Protein 3CCG (pdb70)

Radius of gyration: 15.7 Å; Cα contacts (8 Å, |Δi|>4): 255; chains: 1; bounding box: 42×39×38 Å

CATH classification: 1.10.3210.10

B-factor: mean 20.79, std 8.94, range [8.09, 67.77]

Secondary structure (P-SEA, 3-state):
cccaaaaaaaccccccaaaaaaaaccaaaaaaaaccccaaaaaaaaacccccccccaaaaaaaaaaacccccaaaaaacccaaaaaaaaaaccccccccaaaaaaaacccccccccaaaaaaaaaaaccccccccaaaaaaaaaacccccccccaaaaaaaaaaabbbbbaaaaaaaaaaaaac

Organism: Clostridium acetobutylicum (strain ATCC 824 / DSM 792 / JCM 1419 / IAM 19013 / LMG 5710 / NBRC 13948 / NRRL B-527 / VKM B-1787 / 2291 / W) (NCBI:txid272562)

Structure (mmCIF, N/CA/C/O backbone):
data_3CCG
#
_entry.id   3CCG
#
_cell.length_a   90.540
_cell.length_b   36.320
_cell.length_c   72.600
_cell.angle_alpha   90.000
_cell.angle_beta   125.460
_cell.angle_gamma   90.000
#
_symmetry.space_group_name_H-M   'C 1 2 1'
#
loop_
_entity.id
_entity.type
_entity.pdbx_description
1 polymer 'HD superfamily hydrolase'
2 non-polymer 'FE (III) ION'
3 non-polymer 'PHOSPHATE ION'
4 water water
#
loop_
_atom_site.group_PDB
_atom_site.id
_atom_site.type_symbol
_atom_site.label_atom_id
_atom_site.label_alt_id
_atom_site.label_comp_id
_atom_site.label_asym_id
_atom_site.label_entity_id
_atom_site.label_seq_id
_atom_site.pdbx_PDB_ins_code
_atom_site.Cartn_x
_atom_site.Cartn_y
_atom_site.Cartn_z
_atom_site.occupancy
_atom_site.B_iso_or_equiv
_atom_site.auth_seq_id
_atom_site.auth_comp_id
_atom_site.auth_asym_id
_atom_site.auth_atom_id
_atom_site.pdbx_PDB_model_num
ATOM 1 N N . GLY A 1 1 ? 28.234 2.250 21.726 1.00 34.10 0 GLY A N 1
ATOM 2 C CA . GLY A 1 1 ? 27.543 3.055 22.778 1.00 34.60 0 GLY A CA 1
ATOM 3 C C . GLY A 1 1 ? 27.429 4.507 22.318 1.00 32.45 0 GLY A C 1
ATOM 4 O O . GLY A 1 1 ? 27.953 4.857 21.246 1.00 36.99 0 GLY A O 1
ATOM 13 N N . TRP A 1 3 ? 28.209 8.467 22.042 1.00 20.20 2 TRP A N 1
ATOM 14 C CA . TRP A 1 3 ? 29.344 9.333 22.190 1.00 20.24 2 TRP A CA 1
ATOM 15 C C . TRP A 1 3 ? 29.171 10.347 23.290 1.00 16.54 2 TRP A C 1
ATOM 16 O O . TRP A 1 3 ? 28.054 10.760 23.609 1.00 18.91 2 TRP A O 1
ATOM 27 N N . SER A 1 4 ? 30.314 10.759 23.859 1.00 19.01 3 SER A N 1
ATOM 28 C CA . SER A 1 4 ? 30.347 11.809 24.824 1.00 17.87 3 SER A CA 1
ATOM 29 C C . SER A 1 4 ? 29.958 13.137 24.167 1.00 17.60 3 SER A C 1
ATOM 30 O O . SER A 1 4 ? 30.077 13.313 22.947 1.00 15.69 3 SER A O 1
ATOM 33 N N A TYR A 1 5 ? 29.484 14.043 24.990 0.50 16.16 4 TYR A N 1
ATOM 34 N N B TYR A 1 5 ? 29.484 14.115 24.957 0.50 16.44 4 TYR A N 1
ATOM 35 C CA A TYR A 1 5 ? 29.147 15.355 24.524 0.50 15.06 4 TYR A CA 1
ATOM 36 C CA B TYR A 1 5 ? 29.147 15.466 24.415 0.50 15.43 4 TYR A CA 1
ATOM 37 C C A TYR A 1 5 ? 30.326 15.983 23.754 0.50 17.22 4 TYR A C 1
ATOM 38 C C B TYR A 1 5 ? 30.353 16.156 23.766 0.50 17.30 4 TYR A C 1
ATOM 39 O O A TYR A 1 5 ? 30.155 16.487 22.659 0.50 15.99 4 TYR A O 1
ATOM 40 O O B TYR A 1 5 ? 30.234 16.952 22.805 0.50 15.03 4 TYR A O 1
ATOM 57 N N . ASP A 1 6 ? 31.531 15.891 24.319 1.00 16.04 5 ASP A N 1
ATOM 58 C CA . ASP A 1 6 ? 32.718 16.502 23.752 1.00 15.62 5 ASP A CA 1
ATOM 59 C C . ASP A 1 6 ? 33.102 15.899 22.395 1.00 15.10 5 ASP A C 1
ATOM 60 O O . ASP A 1 6 ? 33.554 16.621 21.494 1.00 16.89 5 ASP A O 1
ATOM 65 N N . LYS A 1 7 ? 32.861 14.620 22.258 1.00 16.77 6 LYS A N 1
ATOM 66 C CA . LYS A 1 7 ? 33.126 13.922 20.980 1.00 17.12 6 LYS A CA 1
ATOM 67 C C . LYS A 1 7 ? 32.125 14.425 19.937 1.00 17.93 6 LYS A C 1
ATOM 68 O O . LYS A 1 7 ? 32.496 14.745 18.791 1.00 18.10 6 LYS A O 1
ATOM 74 N N . ILE A 1 8 ? 30.873 14.566 20.363 1.00 15.46 7 ILE A N 1
ATOM 75 C CA . ILE A 1 8 ? 29.827 15.091 19.480 1.00 15.28 7 ILE A CA 1
ATOM 76 C C . ILE A 1 8 ? 30.134 16.500 19.020 1.00 16.31 7 ILE A C 1
ATOM 77 O O . ILE A 1 8 ? 30.014 16.840 17.821 1.00 15.69 7 ILE A O 1
ATOM 82 N N . THR A 1 9 ? 30.542 17.367 19.932 1.00 14.51 8 THR A N 1
ATOM 83 C CA . THR A 1 9 ? 30.823 18.740 19.556 1.00 14.92 8 THR A CA 1
ATOM 84 C C . THR A 1 9 ? 32.008 18.786 18.575 1.00 17.09 8 THR A C 1
ATOM 85 O O . THR A 1 9 ? 31.997 19.590 17.646 1.00 16.87 8 THR A O 1
ATOM 89 N N A ASP A 1 10 ? 33.013 17.941 18.791 0.50 17.07 9 ASP A N 1
ATOM 90 N N B ASP A 1 10 ? 33.009 17.939 18.775 0.50 17.67 9 ASP A N 1
ATOM 91 C CA A ASP A 1 10 ? 34.158 17.871 17.887 0.50 17.86 9 ASP A CA 1
ATOM 92 C CA B ASP A 1 10 ? 34.152 17.920 17.875 0.50 19.13 9 ASP A CA 1
ATOM 93 C C A ASP A 1 10 ? 33.681 17.506 16.491 0.50 17.18 9 ASP A C 1
ATOM 94 C C B ASP A 1 10 ? 33.696 17.497 16.481 0.50 17.85 9 ASP A C 1
ATOM 95 O O A ASP A 1 10 ? 34.052 18.128 15.478 0.50 17.66 9 ASP A O 1
ATOM 96 O O B ASP A 1 10 ? 34.099 18.073 15.452 0.50 18.04 9 ASP A O 1
ATOM 105 N N . TYR A 1 11 ? 32.849 16.478 16.451 1.00 16.62 10 TYR A N 1
ATOM 106 C CA . TYR A 1 11 ? 32.314 15.974 15.182 1.00 17.44 10 TYR A CA 1
ATOM 107 C C . TYR A 1 11 ? 31.508 17.027 14.481 1.00 16.96 10 TYR A C 1
ATOM 108 O O . TYR A 1 11 ? 31.631 17.210 13.259 1.00 17.43 10 TYR A O 1
ATOM 117 N N . LEU A 1 12 ? 30.642 17.721 15.206 1.00 14.97 11 LEU A N 1
ATOM 118 C CA . LEU A 1 12 ? 29.794 18.762 14.594 1.00 14.94 11 LEU A CA 1
ATOM 119 C C . LEU A 1 12 ? 30.594 19.945 14.110 1.00 15.49 11 LEU A C 1
ATOM 120 O O . LEU A 1 12 ? 30.336 20.476 13.020 1.00 18.75 11 LEU A O 1
ATOM 141 N N A ASN A 1 14 ? 33.639 19.940 13.061 0.70 19.76 13 ASN A N 1
ATOM 142 N N B ASN A 1 14 ? 33.701 19.772 13.066 0.30 17.42 13 ASN A N 1
ATOM 143 C CA A ASN A 1 14 ? 34.389 19.466 11.886 0.70 22.78 13 ASN A CA 1
ATOM 144 C CA B ASN A 1 14 ? 34.462 19.347 11.891 0.30 18.77 13 ASN A CA 1
ATOM 145 C C A ASN A 1 14 ? 33.529 19.349 10.638 0.70 22.19 13 ASN A C 1
ATOM 146 C C B ASN A 1 14 ? 33.616 19.086 10.648 0.30 19.28 13 ASN A C 1
ATOM 147 O O A ASN A 1 14 ? 33.911 19.736 9.528 0.70 23.90 13 ASN A O 1
ATOM 148 O O B ASN A 1 14 ? 34.142 19.066 9.533 0.30 20.10 13 ASN A O 1
ATOM 157 N N . ASN A 1 15 ? 32.318 18.877 10.842 1.00 18.56 14 ASN A N 1
ATOM 158 C CA . ASN A 1 15 ? 31.415 18.561 9.733 1.00 21.01 14 ASN A CA 1
ATOM 159 C C . ASN A 1 15 ? 30.570 19.741 9.295 1.00 21.03 14 ASN A C 1
ATOM 160 O O . ASN A 1 15 ? 30.268 19.879 8.112 1.00 23.71 14 ASN A O 1
ATOM 165 N N . LEU A 1 16 ? 30.241 20.616 10.218 1.00 17.10 15 LEU A N 1
ATOM 166 C CA . LEU A 1 16 ? 29.346 21.719 9.932 1.00 18.04 15 LEU A CA 1
ATOM 167 C C . LEU A 1 16 ? 30.039 23.053 9.687 1.00 18.97 15 LEU A C 1
ATOM 168 O O . LEU A 1 16 ? 29.491 23.924 9.029 1.00 17.13 15 LEU A O 1
ATOM 173 N N . GLY A 1 17 ? 31.218 23.229 10.267 1.00 17.38 16 GLY A N 1
ATOM 174 C CA . GLY A 1 17 ? 31.906 24.524 10.145 1.00 20.48 16 GLY A CA 1
ATOM 175 C C . GLY A 1 17 ? 31.395 25.468 11.214 1.00 20.97 16 GLY A C 1
ATOM 176 O O . GLY A 1 17 ? 30.393 25.191 11.903 1.00 19.41 16 GLY A O 1
ATOM 177 N N . GLU A 1 18 ? 32.084 26.582 11.387 1.00 22.14 17 GLU A N 1
ATOM 178 C CA . GLU A 1 18 ? 31.770 27.504 12.473 1.00 21.54 17 GLU A CA 1
ATOM 179 C C . GLU A 1 18 ? 30.356 28.047 12.529 1.00 20.21 17 GLU A C 1
ATOM 180 O O . GLU A 1 18 ? 29.731 28.024 13.589 1.00 24.13 17 GLU A O 1
ATOM 183 N N . LYS A 1 19 ? 29.865 28.581 11.429 1.00 19.60 18 LYS A N 1
ATOM 184 C CA . LYS A 1 19 ? 28.582 29.254 11.433 1.00 22.20 18 LYS A CA 1
ATOM 185 C C . LYS A 1 19 ? 27.442 28.270 11.761 1.00 20.55 18 LYS A C 1
ATOM 186 O O . LYS A 1 19 ? 26.603 28.536 12.651 1.00 20.54 18 LYS A O 1
ATOM 189 N N . ARG A 1 20 ? 27.437 27.128 11.069 1.00 20.72 19 ARG A N 1
ATOM 190 C CA . ARG A 1 20 ? 26.336 26.146 11.226 1.00 18.29 19 ARG A CA 1
ATOM 191 C C . ARG A 1 20 ? 26.439 25.440 12.595 1.00 18.89 19 ARG A C 1
ATOM 192 O O . ARG A 1 20 ? 25.409 25.065 13.183 1.00 19.46 19 ARG A O 1
ATOM 200 N N . TYR A 1 21 ? 27.662 25.273 13.124 1.00 18.22 20 TYR A N 1
ATOM 201 C CA . TYR A 1 21 ? 27.855 24.734 14.458 1.00 17.89 20 TYR A CA 1
ATOM 202 C C . TYR A 1 21 ? 27.290 25.707 15.495 1.00 18.23 20 TYR A C 1
ATOM 203 O O . TYR A 1 21 ? 26.554 25.320 16.411 1.00 19.02 20 TYR A O 1
ATOM 212 N N . LYS A 1 22 ? 27.574 26.993 15.315 1.00 19.20 21 LYS A N 1
ATOM 213 C CA . LYS A 1 22 ? 27.010 28.000 16.226 1.00 20.28 21 LYS A CA 1
ATOM 214 C C . LYS A 1 22 ? 25.476 27.972 16.184 1.00 20.54 21 LYS A C 1
ATOM 215 O O . LYS A 1 22 ? 24.839 28.044 17.228 1.00 21.85 21 LYS A O 1
ATOM 218 N N . HIS A 1 23 ? 24.901 27.888 14.981 1.00 21.74 22 HIS A N 1
ATOM 219 C CA . HIS A 1 23 ? 23.420 27.727 14.791 1.00 19.99 22 HIS A CA 1
ATOM 220 C C . HIS A 1 23 ? 22.921 26.565 15.633 1.00 15.97 22 HIS A C 1
ATOM 221 O O . HIS A 1 23 ? 21.921 26.667 16.331 1.00 17.95 22 HIS A O 1
ATOM 228 N N . SER A 1 24 ? 23.644 25.452 15.551 1.00 15.49 23 SER A N 1
ATOM 229 C CA . SER A 1 24 ? 23.245 24.228 16.272 1.00 14.72 23 SER A CA 1
ATOM 230 C C . SER A 1 24 ? 23.266 24.421 17.776 1.00 16.03 23 SER A C 1
ATOM 231 O O . SER A 1 24 ? 22.379 23.935 18.478 1.00 13.35 23 SER A O 1
ATOM 234 N N . LEU A 1 25 ? 24.253 25.138 18.284 1.00 16.36 24 LEU A N 1
ATOM 235 C CA . LEU A 1 25 ? 24.268 25.431 19.739 1.00 15.96 24 LEU A CA 1
ATOM 236 C C . LEU A 1 25 ? 23.085 26.314 20.079 1.00 11.97 24 LEU A C 1
ATOM 237 O O . LEU A 1 25 ? 22.458 26.199 21.123 1.00 15.32 24 LEU A O 1
ATOM 242 N N . GLY A 1 26 ? 22.730 27.218 19.178 1.00 14.54 25 GLY A N 1
ATOM 243 C CA . GLY A 1 26 ? 21.561 28.046 19.404 1.00 16.70 25 GLY A CA 1
ATOM 244 C C . GLY A 1 26 ? 20.290 27.223 19.459 1.00 16.36 25 GLY A C 1
ATOM 245 O O . GLY A 1 26 ? 19.414 27.433 20.294 1.00 15.51 25 GLY A O 1
ATOM 246 N N . VAL A 1 27 ? 20.189 26.289 18.531 1.00 14.98 26 VAL A N 1
ATOM 247 C CA . VAL A 1 27 ? 19.013 25.427 18.537 1.00 12.95 26 VAL A CA 1
ATOM 248 C C . VAL A 1 27 ? 18.929 24.599 19.830 1.00 11.94 26 VAL A C 1
ATOM 249 O O . VAL A 1 27 ? 17.855 24.445 20.442 1.00 13.55 26 VAL A O 1
ATOM 261 N N . ASP A 1 29 ? 20.232 25.344 22.792 1.00 13.66 28 ASP A N 1
ATOM 262 C CA . ASP A 1 29 ? 19.837 26.219 23.916 1.00 14.85 28 ASP A CA 1
ATOM 263 C C . ASP A 1 29 ? 18.329 26.554 23.868 1.00 14.34 28 ASP A C 1
ATOM 264 O O . ASP A 1 29 ? 17.652 26.619 24.878 1.00 16.29 28 ASP A O 1
ATOM 269 N N . THR A 1 30 ? 17.845 26.871 22.677 1.00 13.68 29 THR A N 1
ATOM 270 C CA . THR A 1 30 ? 16.444 27.199 22.503 1.00 13.40 29 THR A CA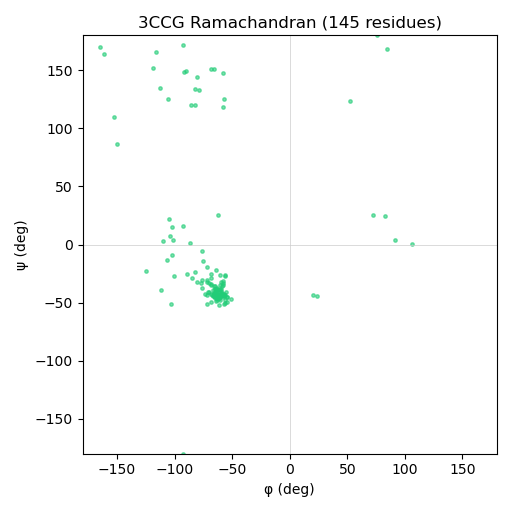 1
ATOM 271 C C . THR A 1 30 ? 15.529 26.031 22.828 1.00 13.06 29 THR A C 1
ATOM 272 O O . THR A 1 30 ? 14.483 26.177 23.487 1.00 14.56 29 THR A O 1
ATOM 276 N N . ALA A 1 31 ? 15.912 24.839 22.366 1.00 12.64 30 ALA A N 1
ATOM 277 C CA . ALA A 1 31 ? 15.166 23.619 22.659 1.00 13.22 30 ALA A CA 1
ATOM 278 C C . ALA A 1 31 ? 15.101 23.403 24.166 1.00 13.94 30 ALA A C 1
ATOM 279 O O . ALA A 1 31 ? 14.085 23.049 24.697 1.00 13.97 30 ALA A O 1
ATOM 281 N N . VAL A 1 32 ? 16.224 23.638 24.846 1.00 12.23 31 VAL A N 1
ATOM 282 C CA . VAL A 1 32 ? 16.250 23.473 26.296 1.00 14.99 31 VAL A CA 1
ATOM 283 C C . VAL A 1 32 ? 15.327 24.475 26.965 1.00 14.51 31 VAL A C 1
ATOM 284 O O . VAL A 1 32 ? 14.591 24.120 27.889 1.00 14.93 31 VAL A O 1
ATOM 288 N N . ARG A 1 33 ? 15.355 25.713 26.477 1.00 14.08 32 ARG A N 1
ATOM 289 C CA . ARG A 1 33 ? 14.496 26.778 27.040 1.00 14.14 32 ARG A CA 1
ATOM 290 C C . ARG A 1 33 ? 13.003 26.403 26.881 1.00 15.95 32 ARG A C 1
ATOM 291 O O . ARG A 1 33 ? 12.176 26.426 27.820 1.00 18.31 32 ARG A O 1
ATOM 299 N N . LEU A 1 34 ? 12.649 25.933 25.675 1.00 15.50 33 LEU A N 1
ATOM 300 C CA . LEU A 1 34 ? 11.272 25.589 25.416 1.00 14.64 33 LEU A CA 1
ATOM 301 C C . LEU A 1 34 ? 10.854 24.362 26.221 1.00 12.65 33 LEU A C 1
ATOM 302 O O . LEU A 1 34 ? 9.704 24.201 26.631 1.00 16.79 33 LEU A O 1
ATOM 307 N N . ALA A 1 35 ? 11.785 23.451 26.416 1.00 14.18 34 ALA A N 1
ATOM 308 C CA . ALA A 1 35 ? 11.527 22.277 27.209 1.00 13.61 34 ALA A CA 1
ATOM 309 C C . ALA A 1 35 ? 11.143 22.618 28.640 1.00 15.54 34 ALA A C 1
ATOM 310 O O . ALA A 1 35 ? 10.336 21.949 29.241 1.00 16.54 34 ALA A O 1
ATOM 312 N N . GLY A 1 36 ? 11.812 23.649 29.145 1.00 17.87 35 GLY A N 1
ATOM 313 C CA . GLY A 1 36 ? 11.497 24.163 30.484 1.00 20.21 35 GLY A CA 1
ATOM 314 C C . GLY A 1 36 ? 10.078 24.702 30.517 1.00 20.09 35 GLY A C 1
ATOM 315 O O . GLY A 1 36 ? 9.325 24.403 31.449 1.00 23.87 35 GLY A O 1
ATOM 316 N N . ILE A 1 37 ? 9.690 25.484 29.518 1.00 16.31 36 ILE A N 1
ATOM 317 C CA . ILE A 1 37 ? 8.340 26.049 29.436 1.00 16.96 36 ILE A CA 1
ATOM 318 C C . ILE A 1 37 ? 7.254 24.963 29.345 1.00 19.94 36 ILE A C 1
ATOM 319 O O . ILE A 1 37 ? 6.203 25.060 30.010 1.00 23.25 36 ILE A O 1
ATOM 324 N N . TYR A 1 38 ? 7.511 23.906 28.556 1.00 16.49 37 TYR A N 1
ATOM 325 C CA . TYR A 1 38 ? 6.501 22.907 28.258 1.00 18.03 37 TYR A CA 1
ATOM 326 C C . TYR A 1 38 ? 6.645 21.578 28.997 1.00 18.03 37 TYR A C 1
ATOM 327 O O . TYR A 1 38 ? 5.936 20.616 28.747 1.00 18.79 37 TYR A O 1
ATOM 336 N N A ASN A 1 39 ? 7.598 21.507 29.920 0.50 18.67 38 ASN A N 1
ATOM 337 N N B ASN A 1 39 ? 7.614 21.542 29.898 0.50 18.81 38 ASN A N 1
ATOM 338 C CA A ASN A 1 39 ? 7.801 20.298 30.717 0.50 20.89 38 ASN A CA 1
ATOM 339 C CA B ASN A 1 39 ? 7.871 20.357 30.694 0.50 20.67 38 ASN A CA 1
ATOM 340 C C A ASN A 1 39 ? 8.300 19.079 29.916 0.50 19.27 38 ASN A C 1
ATOM 341 C C B ASN A 1 39 ? 8.226 19.122 29.861 0.50 19.54 38 ASN A C 1
ATOM 342 O O A ASN A 1 39 ? 7.959 17.926 30.187 0.50 20.64 38 ASN A O 1
ATOM 343 O O B ASN A 1 39 ? 7.673 18.035 30.017 0.50 21.67 38 ASN A O 1
ATOM 352 N N . GLU A 1 40 ? 9.132 19.345 28.912 1.00 17.19 39 GLU A N 1
ATOM 353 C CA . GLU A 1 40 ? 9.737 18.278 28.159 1.00 16.83 39 GLU A CA 1
ATOM 354 C C . GLU A 1 40 ? 11.114 17.994 28.839 1.00 14.75 39 GLU A C 1
ATOM 355 O O . GLU A 1 40 ? 11.711 18.853 29.513 1.00 15.69 39 GLU A O 1
ATOM 361 N N . ASP A 1 41 ? 11.571 16.776 28.655 1.00 14.78 40 ASP A N 1
ATOM 362 C CA . ASP A 1 41 ? 12.877 16.346 29.177 1.00 14.40 40 ASP A CA 1
ATOM 363 C C . ASP A 1 41 ? 13.987 17.235 28.665 1.00 15.88 40 ASP A C 1
ATOM 364 O O . ASP A 1 41 ? 14.168 17.374 27.439 1.00 16.08 40 ASP A O 1
ATOM 369 N N . THR A 1 42 ? 14.786 17.821 29.542 1.00 16.16 41 THR A N 1
ATOM 370 C CA . THR A 1 42 ? 15.749 18.791 29.058 1.00 17.45 41 THR A CA 1
ATOM 371 C C . THR A 1 42 ? 16.907 18.164 28.289 1.00 15.17 41 THR A C 1
ATOM 372 O O . THR A 1 42 ? 17.424 18.803 27.370 1.00 15.16 41 THR A O 1
ATOM 376 N N . GLU A 1 43 ? 17.301 16.961 28.654 1.00 15.55 42 GLU A N 1
ATOM 377 C CA . GLU A 1 43 ? 18.437 16.329 27.985 1.00 14.90 42 GLU A CA 1
ATOM 378 C C . GLU A 1 43 ? 18.011 15.817 26.600 1.00 13.93 42 GLU A C 1
ATOM 379 O O . GLU A 1 43 ? 18.793 15.882 25.668 1.00 14.48 42 GLU A O 1
ATOM 385 N N . LYS A 1 44 ? 16.798 15.303 26.480 1.00 14.15 43 LYS A N 1
ATOM 386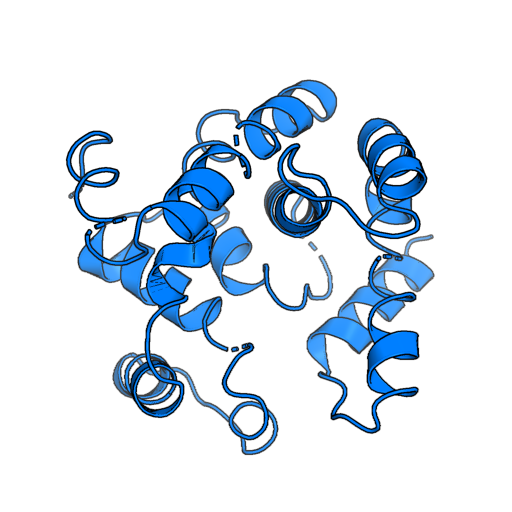 C CA . LYS A 1 44 ? 16.281 14.953 25.132 1.00 15.43 43 LYS A CA 1
ATOM 387 C C . LYS A 1 44 ? 16.300 16.199 24.230 1.00 12.96 43 LYS A C 1
ATOM 388 O O . LYS A 1 44 ? 16.689 16.132 23.033 1.00 12.45 43 LYS A O 1
ATOM 394 N N . ALA A 1 45 ? 15.844 17.337 24.770 1.00 12.54 44 ALA A N 1
ATOM 395 C CA . ALA A 1 45 ? 15.814 18.580 24.037 1.00 13.32 44 ALA A CA 1
ATOM 396 C C . ALA A 1 45 ? 17.237 19.002 23.663 1.00 12.93 44 ALA A C 1
ATOM 397 O O . ALA A 1 45 ? 17.534 19.405 22.533 1.00 12.21 44 ALA A O 1
ATOM 399 N N A ARG A 1 46 ? 18.140 18.970 24.635 0.50 11.67 45 ARG A N 1
ATOM 400 N N B ARG A 1 46 ? 18.106 18.876 24.646 0.50 13.04 45 ARG A N 1
ATOM 40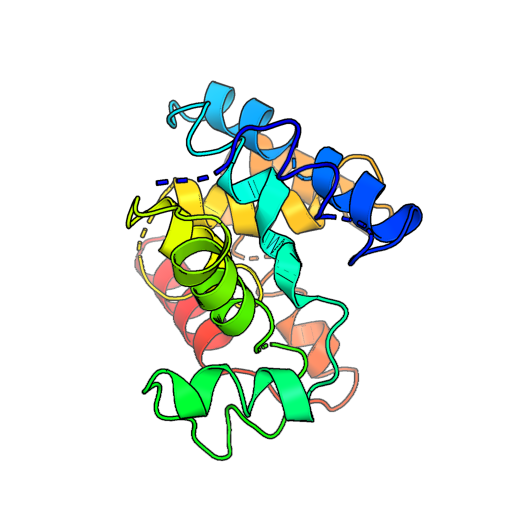1 C CA A ARG A 1 46 ? 19.552 19.362 24.388 0.50 10.09 45 ARG A CA 1
ATOM 402 C CA B ARG A 1 46 ? 19.496 19.237 24.469 0.50 13.22 45 ARG A CA 1
ATOM 403 C C A ARG A 1 46 ? 20.228 18.499 23.303 0.50 10.26 45 ARG A C 1
ATOM 404 C C B ARG A 1 46 ? 20.116 18.507 23.305 0.50 12.02 45 ARG A C 1
ATOM 405 O O A ARG A 1 46 ? 20.925 19.016 22.421 0.50 10.28 45 ARG A O 1
ATOM 406 O O B ARG A 1 46 ? 20.614 19.123 22.374 0.50 15.08 45 ARG A O 1
ATOM 421 N N . ILE A 1 47 ? 20.085 17.185 23.378 1.00 13.22 46 ILE A N 1
ATOM 422 C CA . ILE A 1 47 ? 20.776 16.330 22.383 1.00 14.11 46 ILE A CA 1
ATOM 423 C C . ILE A 1 47 ? 20.111 16.445 21.011 1.00 14.02 46 ILE A C 1
ATOM 424 O O . ILE A 1 47 ? 20.792 16.561 20.018 1.00 13.73 46 ILE A O 1
ATOM 429 N N . ALA A 1 48 ? 18.787 16.421 20.967 1.00 12.30 47 ALA A N 1
ATOM 430 C CA . ALA A 1 48 ? 18.144 16.532 19.675 1.00 11.76 47 ALA A CA 1
ATOM 431 C C . ALA A 1 48 ? 18.470 17.872 19.053 1.00 10.91 47 ALA A C 1
ATOM 432 O O . ALA A 1 48 ? 18.743 17.960 17.856 1.00 11.26 47 ALA A O 1
ATOM 434 N N . GLY A 1 49 ? 18.446 18.963 19.818 1.00 11.22 48 GLY A N 1
ATOM 435 C CA . GLY A 1 49 ? 18.750 20.265 19.268 1.00 10.37 48 GLY A CA 1
ATOM 436 C C . GLY A 1 49 ? 20.205 20.367 18.803 1.00 12.11 48 GLY A C 1
ATOM 437 O O . GLY A 1 49 ? 20.541 20.916 17.749 1.00 12.53 48 GLY A O 1
ATOM 438 N N . LEU A 1 50 ? 21.107 19.807 19.609 1.00 12.54 49 LEU A N 1
ATOM 439 C CA . LEU A 1 50 ? 22.503 19.843 19.257 1.00 12.57 49 LEU A CA 1
ATOM 440 C C . LEU A 1 50 ? 22.804 19.125 17.931 1.00 11.58 49 LEU A C 1
ATOM 441 O O . LEU A 1 50 ? 23.565 19.656 17.117 1.00 13.34 49 LEU A O 1
ATOM 446 N N . VAL A 1 51 ? 22.220 17.947 17.740 1.00 13.02 50 VAL A N 1
ATOM 447 C CA . VAL A 1 51 ? 22.610 17.108 16.602 1.00 12.90 50 VAL A CA 1
ATOM 448 C C . VAL A 1 51 ? 21.656 17.136 15.419 1.00 13.54 50 VAL A C 1
ATOM 449 O O . VAL A 1 51 ? 21.926 16.518 14.392 1.00 12.66 50 VAL A O 1
ATOM 453 N N . HIS A 1 52 ? 20.626 17.954 15.486 1.00 12.98 51 HIS A N 1
ATOM 454 C CA . HIS A 1 52 ? 19.540 17.905 14.486 1.00 12.86 51 HIS A CA 1
ATOM 455 C C . HIS A 1 52 ? 20.071 18.122 13.067 1.00 11.14 51 HIS A C 1
ATOM 456 O O . HIS A 1 52 ? 19.487 17.551 12.128 1.00 10.93 51 HIS A O 1
ATOM 463 N N . ASP A 1 53 ? 21.113 18.932 12.905 1.00 11.54 52 ASP A N 1
ATOM 464 C CA . ASP A 1 53 ? 21.614 19.303 11.570 1.00 10.36 52 ASP A CA 1
ATOM 465 C C . ASP A 1 53 ? 22.919 18.524 11.282 1.00 11.86 52 ASP A C 1
ATOM 466 O O . ASP A 1 53 ? 23.703 18.964 10.460 1.00 10.84 52 ASP A O 1
ATOM 471 N N . CYS A 1 54 ? 23.159 17.410 11.949 1.00 11.97 53 CYS A N 1
ATOM 472 C CA . CYS A 1 54 ? 24.418 16.700 11.770 1.00 10.77 53 CYS A CA 1
ATOM 473 C C . CYS A 1 54 ? 24.730 16.300 10.287 1.00 11.98 53 CYS A C 1
ATOM 474 O O . CYS A 1 54 ? 25.923 16.079 9.907 1.00 11.86 53 CYS A O 1
ATOM 477 N N . ALA A 1 55 ? 23.681 16.141 9.467 1.00 10.72 54 ALA A N 1
ATOM 478 C CA . ALA A 1 55 ? 23.828 15.734 8.049 1.00 11.26 54 ALA A CA 1
ATOM 479 C C . ALA A 1 55 ? 23.640 16.912 7.106 1.00 11.76 54 ALA A C 1
ATOM 480 O O . ALA A 1 55 ? 23.646 16.743 5.912 1.00 12.44 54 ALA A O 1
ATOM 482 N N . LYS A 1 56 ? 23.523 18.115 7.666 1.00 12.45 55 LYS A N 1
ATOM 483 C CA . LYS A 1 56 ? 23.213 19.298 6.864 1.00 13.44 55 LYS A CA 1
ATOM 484 C C . LYS A 1 56 ? 24.208 19.628 5.738 1.00 12.59 55 LYS A C 1
ATOM 485 O O . LYS A 1 56 ? 23.783 20.109 4.676 1.00 13.93 55 LYS A O 1
ATOM 491 N N . LYS A 1 57 ? 25.466 19.387 5.976 1.00 12.60 56 LYS A N 1
ATOM 492 C CA . LYS A 1 57 ? 26.507 19.766 5.034 1.00 12.25 56 LYS A CA 1
ATOM 493 C C . LYS A 1 57 ? 26.889 18.669 4.050 1.00 16.37 56 LYS A C 1
ATOM 494 O O . LYS A 1 57 ? 27.887 18.754 3.348 1.00 19.55 56 LYS A O 1
ATOM 500 N N . LEU A 1 58 ? 26.067 17.659 3.933 1.00 17.61 57 LEU A N 1
ATOM 501 C CA . LEU A 1 58 ? 26.330 16.616 2.927 1.00 16.29 57 LEU A CA 1
ATOM 502 C C . LEU A 1 58 ? 25.663 16.957 1.616 1.00 14.30 57 LEU A C 1
ATOM 503 O O . LEU A 1 58 ? 24.580 17.587 1.586 1.00 15.20 57 LEU A O 1
ATOM 508 N N . PRO A 1 59 ? 26.258 16.519 0.485 1.00 11.78 58 PRO A N 1
ATOM 509 C CA . PRO A 1 59 ? 25.586 16.745 -0.788 1.00 12.72 58 PRO A CA 1
ATOM 510 C C . PRO A 1 59 ? 24.305 15.957 -0.870 1.00 12.59 58 PRO A C 1
ATOM 511 O O . PRO A 1 59 ? 24.197 14.921 -0.214 1.00 11.08 58 PRO A O 1
ATOM 515 N N . GLY A 1 60 ? 23.322 16.425 -1.600 1.00 11.94 59 GLY A N 1
ATOM 516 C CA . GLY A 1 60 ? 22.027 15.744 -1.727 1.00 9.62 59 GLY A CA 1
ATOM 517 C C . GLY A 1 60 ? 22.166 14.291 -2.201 1.00 11.32 59 GLY A C 1
ATOM 518 O O . GLY A 1 60 ? 21.449 13.396 -1.767 1.00 10.48 59 GLY A O 1
ATOM 519 N N . GLU A 1 61 ? 23.068 14.089 -3.149 1.00 11.32 60 GLU A N 1
ATOM 520 C CA . GLU A 1 61 ? 23.282 12.729 -3.684 1.00 10.48 60 GLU A CA 1
ATOM 521 C C . GLU A 1 61 ? 23.722 11.797 -2.544 1.00 10.97 60 GLU A C 1
ATOM 522 O O . GLU A 1 61 ? 23.296 10.643 -2.458 1.00 11.83 60 GLU A O 1
ATOM 528 N N . LYS A 1 62 ? 24.615 12.290 -1.672 1.00 12.03 61 LYS A N 1
ATOM 529 C CA . LYS A 1 62 ? 25.124 11.462 -0.551 1.00 9.49 61 LYS A CA 1
ATOM 530 C C . LYS A 1 62 ? 24.001 11.259 0.465 1.00 11.98 61 LYS A C 1
ATOM 531 O O . LYS A 1 62 ? 23.848 10.184 1.063 1.00 12.28 61 LYS A O 1
ATOM 537 N N . ILE A 1 63 ? 23.231 12.284 0.733 1.00 9.23 62 ILE A N 1
ATOM 538 C CA . ILE A 1 63 ? 22.058 12.163 1.646 1.00 10.68 62 ILE A CA 1
ATOM 539 C C . ILE A 1 63 ? 21.151 11.020 1.127 1.00 11.96 62 ILE A C 1
ATOM 540 O O . ILE A 1 63 ? 20.742 10.117 1.877 1.00 11.18 62 ILE A O 1
ATOM 545 N N . ILE A 1 64 ? 20.847 11.055 -0.161 1.00 10.90 63 ILE A N 1
ATOM 546 C CA . ILE A 1 64 ? 19.988 10.043 -0.737 1.00 10.81 63 ILE A CA 1
ATOM 547 C C . ILE A 1 64 ? 20.625 8.657 -0.589 1.00 11.08 63 ILE A C 1
ATOM 548 O O . ILE A 1 64 ? 19.946 7.670 -0.238 1.00 11.83 63 ILE A O 1
ATOM 553 N N A GLU A 1 65 ? 21.909 8.570 -0.858 0.50 10.23 64 GLU A N 1
ATOM 554 N N B GLU A 1 65 ? 21.913 8.581 -0.863 0.50 10.82 64 GLU A N 1
ATOM 555 C CA A GLU A 1 65 ? 22.639 7.307 -0.730 0.50 9.19 64 GLU A CA 1
ATOM 556 C CA B GLU A 1 65 ? 22.660 7.339 -0.709 0.50 10.63 64 GLU A CA 1
ATOM 557 C C A GLU A 1 65 ? 22.663 6.730 0.700 0.50 10.14 64 GLU A C 1
ATOM 558 C C B GLU A 1 65 ? 22.491 6.774 0.707 0.50 9.33 64 GLU A C 1
ATOM 559 O O A GLU A 1 65 ? 22.636 5.493 0.876 0.50 9.50 64 GLU A O 1
ATOM 560 O O B GLU A 1 65 ? 22.131 5.603 0.900 0.50 11.49 64 GLU A O 1
ATOM 571 N N . ILE A 1 66 ? 22.797 7.605 1.690 1.00 9.47 65 ILE A N 1
ATOM 572 C CA . ILE A 1 66 ? 22.760 7.178 3.090 1.00 11.19 65 ILE A CA 1
ATOM 573 C C . ILE A 1 66 ? 21.377 6.649 3.433 1.00 10.04 65 ILE A C 1
ATOM 574 O O . ILE A 1 66 ? 21.233 5.531 4.017 1.00 11.72 65 ILE A O 1
ATOM 579 N N . CYS A 1 67 ? 20.318 7.322 3.042 1.00 9.89 66 CYS A N 1
ATOM 580 C CA . CYS A 1 67 ? 18.992 6.925 3.386 1.00 9.46 66 CYS A CA 1
ATOM 581 C C . CYS A 1 67 ? 18.646 5.581 2.689 1.00 11.19 66 CYS A C 1
ATOM 582 O O . CYS A 1 67 ? 18.115 4.653 3.310 1.00 11.91 66 CYS A O 1
ATOM 585 N N . THR A 1 68 ? 18.995 5.505 1.419 1.00 11.09 67 THR A N 1
ATOM 586 C CA . THR A 1 68 ? 18.717 4.298 0.612 1.00 10.56 67 THR A CA 1
ATOM 587 C C . THR A 1 68 ? 19.489 3.093 1.132 1.00 10.50 67 THR A C 1
ATOM 588 O O . THR A 1 68 ? 18.924 1.977 1.308 1.00 11.60 67 THR A O 1
ATOM 592 N N . ASN A 1 69 ? 20.759 3.262 1.430 1.00 9.84 68 ASN A N 1
ATOM 593 C CA . ASN A 1 69 ? 21.618 2.174 1.921 1.00 11.12 68 ASN A CA 1
ATOM 594 C C . ASN A 1 69 ? 21.090 1.606 3.230 1.00 13.19 68 ASN A C 1
ATOM 595 O O . ASN A 1 69 ? 21.191 0.401 3.472 1.00 12.91 68 ASN A O 1
ATOM 600 N N . GLU A 1 70 ? 20.506 2.449 4.086 1.00 11.49 69 GLU A N 1
ATOM 601 C CA . GLU A 1 70 ? 20.055 2.021 5.401 1.00 14.45 69 GLU A CA 1
ATOM 602 C C . GLU A 1 70 ? 18.652 1.456 5.331 1.00 15.75 69 GLU A C 1
ATOM 603 O O . GLU A 1 70 ? 18.086 1.036 6.347 1.00 23.43 69 GLU A O 1
ATOM 609 N N . GLY A 1 71 ? 18.041 1.392 4.160 1.00 14.33 70 GLY A N 1
ATOM 610 C CA . GLY A 1 71 ? 16.775 0.712 4.003 1.00 18.62 70 GLY A CA 1
ATOM 611 C C . GLY A 1 71 ? 15.539 1.541 3.837 1.00 17.82 70 GLY A C 1
ATOM 612 O O . GLY A 1 71 ? 14.428 1.000 3.721 1.00 18.23 70 GLY A O 1
ATOM 613 N N . TYR A 1 72 ? 15.694 2.872 3.843 1.00 14.01 71 TYR A N 1
ATOM 614 C CA . TYR A 1 72 ? 14.533 3.721 3.632 1.00 14.13 71 TYR A CA 1
ATOM 615 C C . TYR A 1 72 ? 14.170 3.804 2.169 1.00 16.24 71 TYR A C 1
ATOM 616 O O . TYR A 1 72 ? 15.015 3.987 1.320 1.00 19.50 71 TYR A O 1
ATOM 625 N N . GLU A 1 73 ? 12.896 3.636 1.903 1.00 17.52 72 GLU A N 1
ATOM 626 C CA . GLU A 1 73 ? 12.378 3.751 0.536 1.00 21.26 72 GLU A CA 1
ATOM 627 C C . GLU A 1 73 ? 12.071 5.223 0.249 1.00 20.51 72 GLU A C 1
ATOM 628 O O . GLU A 1 73 ? 11.312 5.898 0.982 1.00 24.69 72 GLU A O 1
ATOM 630 N N . LEU A 1 74 ? 12.738 5.756 -0.754 1.00 20.82 73 LEU A N 1
ATOM 631 C CA . LEU A 1 74 ? 12.489 7.118 -1.155 1.00 18.38 73 LEU A CA 1
ATOM 632 C C . LEU A 1 74 ? 11.849 7.125 -2.537 1.00 21.15 73 LEU A C 1
ATOM 633 O O . LEU A 1 74 ? 12.296 6.445 -3.461 1.00 24.67 73 LEU A O 1
ATOM 638 N N . GLY A 1 75 ? 10.818 7.937 -2.649 1.00 19.56 74 GLY A N 1
ATOM 639 C CA . GLY A 1 75 ? 10.133 8.172 -3.910 1.00 20.18 74 GLY A CA 1
ATOM 640 C C . GLY A 1 75 ? 10.683 9.357 -4.648 1.00 17.58 74 GLY A C 1
ATOM 641 O O . GLY A 1 75 ? 11.453 10.144 -4.121 1.00 15.73 74 GLY A O 1
ATOM 642 N N . ASP A 1 76 ? 10.218 9.533 -5.879 1.00 18.06 75 ASP A N 1
ATOM 643 C CA . ASP A 1 76 ? 10.667 10.633 -6.699 1.00 20.11 75 ASP A CA 1
ATOM 644 C C . ASP A 1 76 ? 10.331 11.955 -5.996 1.00 17.21 75 ASP A C 1
ATOM 645 O O . ASP A 1 76 ? 11.076 12.924 -6.107 1.00 20.51 75 ASP A O 1
ATOM 650 N N . GLU A 1 77 ? 9.242 11.977 -5.252 1.00 19.34 76 GLU A N 1
ATOM 651 C CA . GLU A 1 77 ? 8.830 13.192 -4.548 1.00 22.39 76 GLU A CA 1
ATOM 652 C C . GLU A 1 77 ? 9.805 13.531 -3.411 1.00 24.35 76 GLU A C 1
ATOM 653 O O . GLU A 1 77 ? 9.969 14.682 -3.035 1.00 27.05 76 GLU A O 1
ATOM 656 N N . ASP A 1 78 ? 10.448 12.522 -2.846 1.00 21.61 77 ASP A N 1
ATOM 657 C CA . ASP A 1 78 ? 11.480 12.760 -1.802 1.00 18.45 77 ASP A CA 1
ATOM 658 C C . ASP A 1 78 ? 12.825 13.163 -2.391 1.00 20.40 77 ASP A C 1
ATOM 659 O O . ASP A 1 78 ? 13.609 13.934 -1.809 1.00 25.10 77 ASP A O 1
ATOM 664 N N . ILE A 1 79 ? 13.105 12.644 -3.563 1.00 17.05 78 ILE A N 1
ATOM 665 C CA . ILE A 1 79 ? 14.382 12.864 -4.192 1.00 18.27 78 ILE A CA 1
ATOM 666 C C . ILE A 1 79 ? 14.458 14.225 -4.845 1.00 22.71 78 ILE A C 1
ATOM 667 O O . ILE A 1 79 ? 15.521 14.823 -4.943 1.00 22.67 78 ILE A O 1
ATOM 672 N N A ARG A 1 80 ? 13.328 14.742 -5.323 0.50 24.23 79 ARG A N 1
ATOM 673 N N B ARG A 1 80 ? 13.268 14.678 -5.205 0.50 24.50 79 ARG A N 1
ATOM 674 C CA A ARG A 1 80 ? 13.350 16.000 -6.081 0.50 27.11 79 ARG A CA 1
ATOM 675 C CA B ARG A 1 80 ? 13.033 15.907 -5.905 0.50 26.35 79 ARG A CA 1
ATOM 676 C C A ARG A 1 80 ? 13.650 17.209 -5.217 0.50 27.32 79 ARG A C 1
ATOM 677 C C B ARG A 1 80 ? 13.738 17.028 -5.202 0.50 26.13 79 ARG A C 1
ATOM 678 O O A ARG A 1 80 ? 14.017 18.268 -5.751 0.50 30.18 79 ARG A O 1
ATOM 679 O O B ARG A 1 80 ? 14.561 17.757 -5.802 0.50 28.48 79 ARG A O 1
ATOM 694 N N . ASN A 1 81 ? 13.451 17.108 -3.908 1.00 25.30 80 ASN A N 1
ATOM 695 C CA . ASN A 1 81 ? 13.953 18.192 -3.037 1.00 26.79 80 ASN A CA 1
ATOM 696 C C . ASN A 1 81 ? 14.870 17.568 -1.985 1.00 21.47 80 ASN A C 1
ATOM 697 O O . ASN A 1 81 ? 14.498 17.427 -0.811 1.00 21.90 80 ASN A O 1
ATOM 699 N N . SER A 1 82 ? 16.061 17.200 -2.437 1.00 20.99 81 SER A N 1
ATOM 700 C CA . SER A 1 82 ? 16.924 16.345 -1.609 1.00 18.56 81 SER A CA 1
ATOM 701 C C . SER A 1 82 ? 17.461 17.037 -0.393 1.00 19.09 81 SER A C 1
ATOM 702 O O . SER A 1 82 ? 17.874 16.382 0.576 1.00 21.85 81 SER A O 1
ATOM 705 N N A TYR A 1 83 ? 17.413 18.364 -0.441 0.50 20.86 82 TYR A N 1
ATOM 706 N N B TYR A 1 83 ? 17.452 18.317 -0.402 0.50 20.28 82 TYR A N 1
ATOM 707 C CA A TYR A 1 83 ? 17.784 19.319 0.647 0.50 22.56 82 TYR A CA 1
ATOM 708 C CA B TYR A 1 83 ? 18.009 18.926 0.758 0.50 21.07 82 TYR A CA 1
ATOM 709 C C A TYR A 1 83 ? 17.105 18.772 1.892 0.50 20.16 82 TYR A C 1
ATOM 710 C C B TYR A 1 83 ? 17.126 18.689 1.942 0.50 20.09 82 TYR A C 1
ATOM 711 O O A TYR A 1 83 ? 17.724 18.566 2.926 0.50 21.59 82 TYR A O 1
ATOM 712 O O B TYR A 1 83 ? 17.658 18.594 3.022 0.50 23.43 82 TYR A O 1
ATOM 729 N N . LEU A 1 84 ? 15.822 18.587 1.734 1.00 14.62 83 LEU A N 1
ATOM 730 C CA . LEU A 1 84 ? 14.927 18.306 2.846 1.00 16.19 83 LEU A CA 1
ATOM 731 C C . LEU A 1 84 ? 15.227 16.952 3.434 1.00 16.77 83 LEU A C 1
ATOM 732 O O . LEU A 1 84 ? 14.815 16.784 4.612 1.00 15.26 83 LEU A O 1
ATOM 737 C CA . LEU A 1 85 ? 16.249 14.860 3.393 1.00 14.61 84 LEU A CA 1
ATOM 738 C C . LEU A 1 85 ? 17.336 14.824 4.425 1.00 11.72 84 LEU A C 1
ATOM 739 O O . LEU A 1 85 ? 17.636 13.783 5.011 1.00 11.41 84 LEU A O 1
ATOM 744 N N . HIS A 1 86 ? 17.963 15.975 4.714 1.00 10.07 85 HIS A N 1
ATOM 745 C CA . HIS A 1 86 ? 19.005 15.972 5.747 1.00 11.10 85 HIS A CA 1
ATOM 746 C C . HIS A 1 86 ? 18.422 15.615 7.131 1.00 9.16 85 HIS A C 1
ATOM 747 O O . HIS A 1 86 ? 19.188 15.194 7.994 1.00 10.76 85 HIS A O 1
ATOM 754 N N . GLY A 1 87 ? 17.129 15.796 7.348 1.00 10.81 86 GLY A N 1
ATOM 755 C CA . GLY A 1 87 ? 16.557 15.306 8.626 1.00 12.46 86 GLY A CA 1
ATOM 756 C C . GLY A 1 87 ? 16.708 13.781 8.766 1.00 12.09 86 GLY A C 1
ATOM 757 O O . GLY A 1 87 ? 17.181 13.272 9.758 1.00 11.36 86 GLY A O 1
ATOM 758 N N . LEU A 1 88 ? 16.264 13.046 7.753 1.00 10.05 87 LEU A N 1
ATOM 759 C CA . LEU A 1 88 ? 16.320 11.551 7.802 1.00 9.18 87 LEU A CA 1
ATOM 760 C C . LEU A 1 88 ? 17.747 11.127 7.817 1.00 11.24 87 LEU A C 1
ATOM 761 O O . LEU A 1 88 ? 18.108 10.241 8.570 1.00 10.97 87 LEU A O 1
ATOM 766 N N . ALA A 1 89 ? 18.642 11.737 7.030 1.00 9.34 88 ALA A N 1
ATOM 767 C CA . ALA A 1 89 ? 20.065 11.326 7.008 1.00 9.96 88 ALA A CA 1
ATOM 768 C C . ALA A 1 89 ? 20.651 11.608 8.397 1.00 10.89 88 ALA A C 1
ATOM 769 O O . ALA A 1 89 ? 21.393 10.816 8.917 1.00 11.68 88 ALA A O 1
ATOM 771 N N . GLY A 1 90 ? 20.240 12.720 9.003 1.00 11.01 89 GLY A N 1
ATOM 772 C CA . GLY A 1 90 ? 20.698 13.059 10.349 1.00 10.47 89 GLY A CA 1
ATOM 773 C C . GLY A 1 90 ? 20.231 12.071 11.391 1.00 10.73 89 GLY A C 1
ATOM 774 O O . GLY A 1 90 ? 20.978 11.751 12.312 1.00 11.81 89 GLY A O 1
ATOM 775 N N . ARG A 1 91 ? 19.000 11.592 11.248 1.00 9.24 90 ARG A N 1
ATOM 776 C CA . ARG A 1 91 ? 18.515 10.529 12.144 1.00 9.28 90 ARG A CA 1
ATOM 777 C C . ARG A 1 91 ? 19.398 9.313 12.025 1.00 10.98 90 ARG A C 1
ATOM 778 O O . ARG A 1 91 ? 19.817 8.696 13.038 1.00 11.46 90 ARG A O 1
ATOM 786 N N . ILE A 1 92 ? 19.734 8.957 10.798 1.00 10.50 91 ILE A N 1
ATOM 787 C CA . ILE A 1 92 ? 20.577 7.781 10.550 1.00 12.08 91 ILE A CA 1
ATOM 788 C C . ILE A 1 92 ? 21.967 7.949 11.137 1.00 12.36 91 ILE A C 1
ATOM 789 O O . ILE A 1 92 ? 22.529 7.024 11.773 1.00 13.11 91 ILE A O 1
ATOM 794 N N . LEU A 1 93 ? 22.572 9.113 10.944 1.00 13.29 92 LEU A N 1
ATOM 795 C CA . LEU A 1 93 ? 23.890 9.344 11.514 1.00 11.69 92 LEU A CA 1
ATOM 796 C C . LEU A 1 93 ? 23.797 9.348 13.058 1.00 13.70 92 LEU A C 1
ATOM 797 O O . LEU A 1 93 ? 24.649 8.821 13.765 1.00 13.98 92 LEU A O 1
ATOM 802 N N . ALA A 1 94 ? 22.786 10.003 13.602 1.00 11.85 93 ALA A N 1
ATOM 803 C CA . ALA A 1 94 ? 22.618 10.078 15.066 1.00 12.31 93 ALA A CA 1
ATOM 804 C C . ALA A 1 94 ? 22.542 8.648 15.651 1.00 14.83 93 ALA A C 1
ATOM 805 O O . ALA A 1 94 ? 23.152 8.353 16.678 1.00 14.46 93 ALA A O 1
ATOM 807 N N . LYS A 1 95 ? 21.790 7.784 15.006 1.00 13.22 94 LYS A N 1
ATOM 808 C CA . LYS A 1 95 ? 21.662 6.371 15.472 1.00 13.13 94 LYS A CA 1
ATOM 809 C C . LYS A 1 95 ? 22.902 5.547 15.236 1.00 17.30 94 LYS A C 1
ATOM 810 O O . LYS A 1 95 ? 23.423 4.951 16.181 1.00 17.48 94 LYS A O 1
ATOM 816 N N . LYS A 1 96 ? 23.418 5.554 14.005 1.00 15.64 95 LYS A N 1
ATOM 817 C CA . LYS A 1 96 ? 24.459 4.612 13.641 1.00 16.49 95 LYS A CA 1
ATOM 818 C C . LYS A 1 96 ? 25.859 5.060 13.900 1.00 19.77 95 LYS A C 1
ATOM 819 O O . LYS A 1 96 ? 26.762 4.224 14.056 1.00 22.86 95 LYS A O 1
ATOM 825 N N . VAL A 1 97 ? 26.078 6.357 13.924 1.00 15.68 96 VAL A N 1
ATOM 826 C CA . VAL A 1 97 ? 27.406 6.908 14.130 1.00 17.37 96 VAL A CA 1
ATOM 827 C C . VAL A 1 97 ? 27.565 7.425 15.569 1.00 19.11 96 VAL A C 1
ATOM 828 O O . VAL A 1 97 ? 28.490 7.026 16.299 1.00 21.60 96 VAL A O 1
ATOM 832 N N . ILE A 1 98 ? 26.619 8.245 16.014 1.00 17.40 97 ILE A N 1
ATOM 833 C CA . ILE A 1 98 ? 26.708 8.871 17.345 1.00 15.42 97 ILE A CA 1
ATOM 834 C C . ILE A 1 98 ? 26.227 7.921 18.452 1.00 14.98 97 ILE A C 1
ATOM 835 O O . ILE A 1 98 ? 26.656 8.080 19.603 1.00 18.42 97 ILE A O 1
ATOM 840 N N . GLY A 1 99 ? 25.402 6.954 18.103 1.00 14.10 98 GLY A N 1
ATOM 841 C CA . GLY A 1 99 ? 24.879 6.006 19.075 1.00 13.73 98 GLY A CA 1
ATOM 842 C C . GLY A 1 99 ? 23.684 6.427 19.883 1.00 15.85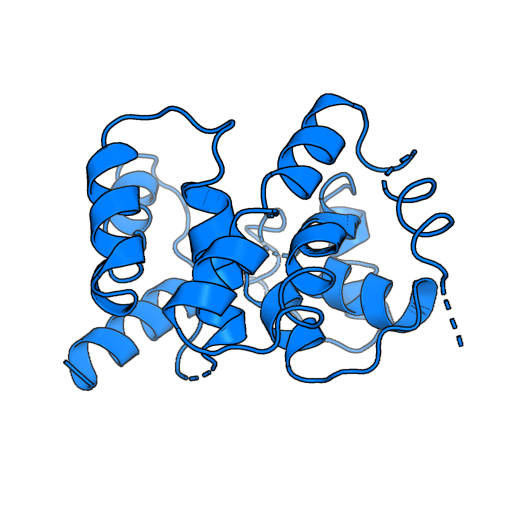 98 GLY A C 1
ATOM 843 O O . GLY A 1 99 ? 23.490 5.935 21.011 1.00 16.72 98 GLY A O 1
ATOM 844 N N . ILE A 1 100 ? 22.887 7.354 19.365 1.00 14.97 99 ILE A N 1
ATOM 845 C CA . ILE A 1 100 ? 21.664 7.806 19.985 1.00 13.52 99 ILE A CA 1
ATOM 846 C C . ILE A 1 100 ? 20.530 6.848 19.662 1.00 15.70 99 ILE A C 1
ATOM 847 O O . ILE A 1 100 ? 20.195 6.617 18.513 1.00 14.91 99 ILE A O 1
ATOM 852 N N . ASP A 1 101 ? 19.918 6.240 20.686 1.00 16.35 100 ASP A N 1
ATOM 853 C CA . ASP A 1 101 ? 18.833 5.294 20.481 1.00 18.65 100 ASP A CA 1
ATOM 854 C C . ASP A 1 101 ? 17.429 5.765 20.821 1.00 16.59 100 ASP A C 1
ATOM 855 O O . ASP A 1 101 ? 16.451 5.091 20.431 1.00 19.98 100 ASP A O 1
ATOM 860 N N . ASP A 1 102 ? 17.323 6.893 21.533 1.00 16.03 101 ASP A N 1
ATOM 861 C CA . ASP A 1 102 ? 16.034 7.366 21.973 1.00 14.24 101 ASP A CA 1
ATOM 862 C C . ASP A 1 102 ? 15.130 7.655 20.786 1.00 14.55 101 ASP A C 1
ATOM 863 O O . ASP A 1 102 ? 15.435 8.480 19.928 1.00 14.35 101 ASP A O 1
ATOM 868 N N A GLU A 1 103 ? 13.997 6.959 20.757 0.70 15.92 102 GLU A N 1
ATOM 869 N N B GLU A 1 103 ? 14.001 6.951 20.726 0.30 14.79 102 GLU A N 1
ATOM 870 C CA A GLU A 1 103 ? 13.096 7.044 19.599 0.70 16.50 102 GLU A CA 1
ATOM 871 C CA B GLU A 1 103 ? 13.110 7.050 19.557 0.30 14.49 102 GLU A CA 1
ATOM 872 C C A GLU A 1 103 ? 12.560 8.447 19.347 0.70 14.17 102 GLU A C 1
ATOM 873 C C B GLU A 1 103 ? 12.533 8.451 19.336 0.30 13.71 102 GLU A C 1
ATOM 874 O O A GLU A 1 103 ? 12.438 8.883 18.177 0.70 14.98 102 GLU A O 1
ATOM 875 O O B GLU A 1 103 ? 12.371 8.889 18.185 0.30 14.14 102 GLU A O 1
ATOM 880 N N . ASP A 1 104 ? 12.231 9.155 20.421 1.00 13.31 103 ASP A N 1
ATOM 881 C CA . ASP A 1 104 ? 11.661 10.504 20.331 1.00 12.17 103 ASP A CA 1
ATOM 882 C C . ASP A 1 104 ? 12.731 11.452 19.768 1.00 13.04 103 ASP A C 1
ATOM 883 O O . ASP A 1 104 ? 12.451 12.235 18.873 1.00 12.30 103 ASP A O 1
ATOM 888 N N . VAL A 1 105 ? 13.944 11.390 20.301 1.00 12.03 104 VAL A N 1
ATOM 889 C CA . VAL A 1 105 ? 15.060 12.210 19.762 1.00 11.19 104 VAL A CA 1
ATOM 890 C C . VAL A 1 105 ? 15.240 11.925 18.297 1.00 12.28 104 VAL A C 1
ATOM 891 O O . VAL A 1 105 ? 15.360 12.860 17.498 1.00 9.93 104 VAL A O 1
ATOM 895 N N . LEU A 1 106 ? 15.275 10.666 17.910 1.00 10.92 105 LEU A N 1
ATOM 896 C CA . LEU A 1 106 ? 15.494 10.350 16.498 1.00 11.34 105 LEU A CA 1
ATOM 897 C C . LEU A 1 106 ? 14.348 10.928 15.634 1.00 10.13 105 LEU A C 1
ATOM 898 O O . LEU A 1 106 ? 14.606 11.458 14.540 1.00 10.60 105 LEU A O 1
ATOM 903 N N . ASN A 1 107 ? 13.097 10.790 16.074 1.00 11.28 106 ASN A N 1
ATOM 904 C CA . ASN A 1 107 ? 11.989 11.377 15.327 1.00 10.61 106 ASN A CA 1
ATOM 905 C C . ASN A 1 107 ? 12.130 12.918 15.200 1.00 10.00 106 ASN A C 1
ATOM 906 O O . ASN A 1 107 ? 11.852 13.518 14.143 1.00 10.63 106 ASN A O 1
ATOM 911 N N . ALA A 1 108 ? 12.507 13.575 16.293 1.00 10.11 107 ALA A N 1
ATOM 912 C CA . ALA A 1 108 ? 12.637 15.020 16.300 1.00 10.96 107 ALA A CA 1
ATOM 913 C C . ALA A 1 108 ? 13.682 15.458 15.252 1.00 11.60 107 ALA A C 1
ATOM 914 O O . ALA A 1 108 ? 13.515 16.457 14.584 1.00 12.22 107 ALA A O 1
ATOM 916 N N . ILE A 1 109 ? 14.780 14.713 15.138 1.00 10.91 108 ILE A N 1
ATOM 917 C CA . ILE A 1 109 ? 15.796 15.007 14.138 1.00 9.87 108 ILE A CA 1
ATOM 918 C C . ILE A 1 109 ? 15.219 14.720 12.733 1.00 10.24 108 ILE A C 1
ATOM 919 O O . ILE A 1 109 ? 15.275 15.558 11.840 1.00 10.65 108 ILE A O 1
ATOM 924 N N . GLU A 1 110 ? 14.631 13.546 12.561 1.00 9.69 109 GLU A N 1
ATOM 925 C CA . GLU A 1 110 ? 14.110 13.159 11.260 1.00 11.67 109 GLU A CA 1
ATOM 926 C C . GLU A 1 110 ? 13.134 14.180 10.666 1.00 10.87 109 GLU A C 1
ATOM 927 O O . GLU A 1 110 ? 13.193 14.444 9.458 1.00 13.36 109 GLU A O 1
ATOM 933 N N . PHE A 1 111 ? 12.213 14.668 11.470 1.00 10.63 110 PHE A N 1
ATOM 934 C CA . PHE A 1 111 ? 11.109 15.490 10.949 1.00 11.75 110 PHE A CA 1
ATOM 935 C C . PHE A 1 111 ? 11.259 16.967 11.167 1.00 12.17 110 PHE A C 1
ATOM 936 O O . PHE A 1 111 ? 10.332 17.776 10.932 1.00 12.81 110 PHE A O 1
ATOM 944 N N . HIS A 1 112 ? 12.471 17.378 11.508 1.00 10.95 111 HIS A N 1
ATOM 945 C CA . HIS A 1 112 ? 12.632 18.794 11.767 1.00 9.53 111 HIS A CA 1
ATOM 946 C C . HIS A 1 112 ? 12.566 19.674 10.534 1.00 11.21 111 HIS A C 1
ATOM 947 O O . HIS A 1 112 ? 12.392 20.879 10.692 1.00 14.30 111 HIS A O 1
ATOM 954 N N . THR A 1 113 ? 12.765 19.111 9.355 1.00 11.60 112 THR A N 1
ATOM 955 C CA . THR A 1 113 ? 12.828 19.929 8.104 1.00 13.63 112 THR A CA 1
ATOM 956 C C . THR A 1 113 ? 11.447 20.207 7.534 1.00 17.10 112 THR A C 1
ATOM 957 O O . THR A 1 113 ? 11.269 21.234 6.874 1.00 21.98 112 THR A O 1
ATOM 961 N N . THR A 1 114 ? 10.504 19.305 7.782 1.00 11.39 113 THR A N 1
ATOM 962 C CA . THR A 1 114 ? 9.153 19.410 7.248 1.00 12.45 113 THR A CA 1
ATOM 963 C C . THR A 1 114 ? 8.003 19.375 8.234 1.00 15.41 113 THR A C 1
ATOM 964 O O . THR A 1 114 ? 6.883 19.822 7.937 1.00 16.83 113 THR A O 1
ATOM 968 N N . GLY A 1 115 ? 8.225 18.810 9.394 1.00 14.65 114 GLY A N 1
ATOM 969 C CA . GLY A 1 115 ? 7.154 18.500 10.291 1.00 11.99 114 GLY A CA 1
ATOM 970 C C . GLY A 1 115 ? 6.417 17.255 9.762 1.00 14.07 114 GLY A C 1
ATOM 971 O O . GLY A 1 115 ? 6.797 16.640 8.743 1.00 13.70 114 GLY A O 1
ATOM 972 N N . ARG A 1 116 ? 5.394 16.836 10.484 1.00 13.24 115 ARG A N 1
ATOM 973 C CA . ARG A 1 116 ? 4.559 15.717 10.058 1.00 12.86 115 ARG A CA 1
ATOM 974 C C . ARG A 1 116 ? 3.309 15.725 10.874 1.00 15.21 115 ARG A C 1
ATOM 975 O O . ARG A 1 116 ? 3.196 16.463 11.852 1.00 13.82 115 ARG A O 1
ATOM 983 N N . PRO A 1 117 ? 2.333 14.899 10.493 1.00 15.47 116 PRO A N 1
ATOM 984 C CA . PRO A 1 117 ? 1.207 14.808 11.405 1.00 14.69 116 PRO A CA 1
ATOM 985 C C . PRO A 1 117 ? 1.560 14.142 12.712 1.00 15.10 116 PRO A C 1
ATOM 986 O O . PRO A 1 117 ? 2.460 13.344 12.782 1.00 16.51 116 PRO A O 1
ATOM 990 N N . ASN A 1 118 ? 0.849 14.5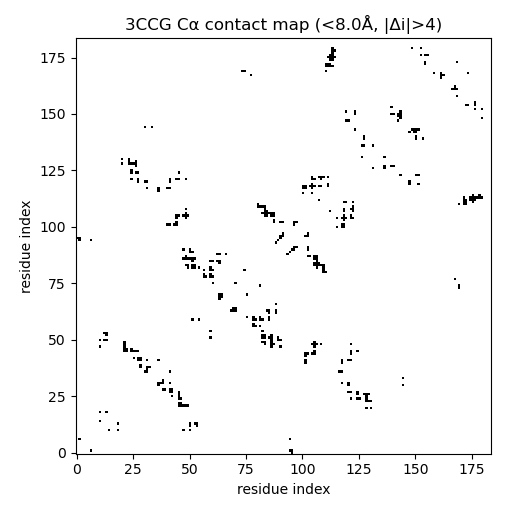40 13.748 1.00 16.17 117 ASN A N 1
ATOM 991 C CA . ASN A 1 118 ? 0.961 13.952 15.073 1.00 18.00 117 ASN A CA 1
ATOM 992 C C . ASN A 1 118 ? 2.388 13.892 15.638 1.00 17.58 117 ASN A C 1
ATOM 993 O O . ASN A 1 118 ? 2.916 12.835 15.938 1.00 19.73 117 ASN A O 1
ATOM 1006 N N . SER A 1 120 ? 5.310 14.646 18.374 1.00 13.43 119 SER A N 1
ATOM 1007 C CA . SER A 1 120 ? 5.486 14.705 19.802 1.00 12.27 119 SER A CA 1
ATOM 1008 C C . SER A 1 120 ? 5.852 16.135 20.198 1.00 13.74 119 SER A C 1
ATOM 1009 O O . SER A 1 120 ? 6.293 16.963 19.393 1.00 13.39 119 SER A O 1
ATOM 1012 N N . LEU A 1 121 ? 5.744 16.398 21.496 1.00 14.77 120 LEU A N 1
ATOM 1013 C CA . LEU A 1 121 ? 6.145 17.652 22.038 1.00 13.60 120 LEU A CA 1
ATOM 1014 C C . LEU A 1 121 ? 7.623 17.928 21.668 1.00 11.17 120 LEU A C 1
ATOM 1015 O O . LEU A 1 121 ? 7.942 19.050 21.256 1.00 13.45 120 LEU A O 1
ATOM 1020 N N . LEU A 1 122 ? 8.497 16.916 21.777 1.00 13.63 121 LEU A N 1
ATOM 1021 C CA . LEU A 1 122 ? 9.935 17.113 21.451 1.00 12.98 121 LEU A CA 1
ATOM 1022 C C . LEU A 1 122 ? 10.092 17.457 19.959 1.00 11.53 121 LEU A C 1
ATOM 1023 O O . LEU A 1 122 ? 10.832 18.361 19.611 1.00 11.60 121 LEU A O 1
ATOM 1028 N N . GLU A 1 123 ? 9.376 16.739 19.101 1.00 12.49 122 GLU A N 1
ATOM 1029 C CA . GLU A 1 123 ? 9.448 17.025 17.671 1.00 11.88 122 GLU A CA 1
ATOM 1030 C C . GLU A 1 123 ? 9.062 18.478 17.377 1.00 10.19 122 GLU A C 1
ATOM 1031 O O . GLU A 1 123 ? 9.714 19.170 16.595 1.00 11.44 122 GLU A O 1
ATOM 1037 N N . LYS A 1 124 ? 7.993 18.969 18.038 1.00 10.67 123 LYS A N 1
ATOM 1038 C CA . LYS A 1 124 ? 7.545 20.319 17.846 1.00 11.87 123 LYS A CA 1
ATOM 1039 C C . LYS A 1 124 ? 8.610 21.362 18.292 1.00 9.29 123 LYS A C 1
ATOM 1040 O O . LYS A 1 124 ? 8.845 22.365 17.660 1.00 12.70 123 LYS A O 1
ATOM 1046 N N . ILE A 1 125 ? 9.164 21.100 19.490 1.00 11.11 124 ILE A N 1
ATOM 1047 C CA . ILE A 1 125 ? 10.191 21.968 20.066 1.00 12.00 124 ILE A CA 1
ATOM 1048 C C . ILE A 1 125 ? 11.415 22.093 19.112 1.00 10.76 124 ILE A C 1
ATOM 1049 O O . ILE A 1 125 ? 11.930 23.204 18.861 1.00 12.82 124 ILE A O 1
ATOM 1054 N N . ILE A 1 126 ? 11.850 20.952 18.536 1.00 11.51 125 ILE A N 1
ATOM 1055 C CA . ILE A 1 126 ? 13.061 20.960 17.695 1.00 11.45 125 ILE A CA 1
ATOM 1056 C C . ILE A 1 126 ? 12.736 21.678 16.379 1.00 11.41 125 ILE A C 1
ATOM 1057 O O . ILE A 1 126 ? 13.481 22.549 15.903 1.00 11.37 125 ILE A O 1
ATOM 1062 N N . TYR A 1 127 ? 11.577 21.366 15.830 1.00 11.93 126 TYR A N 1
ATOM 1063 C CA . TYR A 1 127 ? 11.144 22.019 14.604 1.00 12.03 126 TYR A CA 1
ATOM 1064 C C . TYR A 1 127 ? 11.110 23.563 14.747 1.00 11.24 126 TYR A C 1
ATOM 1065 O O . TYR A 1 127 ? 11.668 24.304 13.931 1.00 12.42 126 TYR A O 1
ATOM 1074 N N . ILE A 1 128 ? 10.470 24.039 15.807 1.00 11.32 127 ILE A N 1
ATOM 1075 C CA . ILE A 1 128 ? 10.331 25.488 15.947 1.00 13.30 127 ILE A CA 1
ATOM 1076 C C . ILE A 1 128 ? 11.621 26.167 16.405 1.00 13.12 127 ILE A C 1
ATOM 1077 O O . ILE A 1 128 ? 11.918 27.300 16.013 1.00 13.43 127 ILE A O 1
ATOM 1082 N N . ALA A 1 129 ? 12.411 25.435 17.184 1.00 14.26 128 ALA A N 1
ATOM 1083 C CA . ALA A 1 129 ? 13.687 25.985 17.674 1.00 11.96 128 ALA A CA 1
ATOM 1084 C C . ALA A 1 129 ? 14.581 26.388 16.544 1.00 12.68 128 ALA A C 1
ATOM 1085 O O . ALA A 1 129 ? 15.262 27.420 16.624 1.00 14.11 128 ALA A O 1
ATOM 1087 N N . ASP A 1 130 ? 14.519 25.638 15.444 1.00 14.25 129 ASP A N 1
ATOM 1088 C CA . ASP A 1 130 ? 15.329 25.974 14.294 1.00 16.26 129 ASP A CA 1
ATOM 1089 C C . ASP A 1 130 ? 15.021 27.400 13.742 1.00 17.13 129 ASP A C 1
ATOM 1090 O O . ASP A 1 130 ? 15.917 28.138 13.345 1.00 20.31 129 ASP A O 1
ATOM 1095 N N . TYR A 1 131 ? 13.744 27.759 13.766 1.00 15.33 130 TYR A N 1
ATOM 1096 C CA . TYR A 1 131 ? 13.240 29.067 13.314 1.00 18.24 130 TYR A CA 1
ATOM 1097 C C . TYR A 1 131 ? 13.457 30.228 14.277 1.00 19.60 130 TYR A C 1
ATOM 1098 O O . TYR A 1 131 ? 13.625 31.355 13.863 1.00 22.22 130 TYR A O 1
ATOM 1107 N N . ILE A 1 132 ? 13.423 29.957 15.569 1.00 15.45 131 ILE A N 1
ATOM 1108 C CA . ILE A 1 132 ? 13.438 31.047 16.534 1.00 18.40 131 ILE A CA 1
ATOM 1109 C C . ILE A 1 132 ? 14.730 31.199 17.376 1.00 18.37 131 ILE A C 1
ATOM 1110 O O . ILE A 1 132 ? 14.779 32.057 18.275 1.00 18.73 131 ILE A O 1
ATOM 1115 N N . GLU A 1 133 ? 15.746 30.366 17.109 1.00 18.35 132 GLU A N 1
ATOM 1116 C CA . GLU A 1 133 ? 17.015 30.423 17.840 1.00 19.98 132 GLU A CA 1
ATOM 1117 C C . GLU A 1 133 ? 17.565 31.829 17.662 1.00 19.45 132 GLU A C 1
ATOM 1118 O O . GLU A 1 133 ? 17.326 32.476 16.635 1.00 19.67 132 GLU A O 1
ATOM 1124 N N . PRO A 1 134 ? 18.261 32.313 18.684 1.00 20.97 133 PRO A N 1
ATOM 1125 C CA . PRO A 1 134 ? 18.644 33.733 18.793 1.00 23.51 133 PRO A CA 1
ATOM 1126 C C . PRO A 1 134 ? 19.436 34.277 17.639 1.00 24.24 133 PRO A C 1
ATOM 1127 O O . PRO A 1 134 ? 19.399 35.481 17.400 1.00 28.30 133 PRO A O 1
ATOM 1131 N N . GLY A 1 135 ? 20.154 33.410 16.964 1.00 24.59 134 GLY A N 1
ATOM 1132 C CA . GLY A 1 135 ? 20.973 33.796 15.838 1.00 27.38 134 GLY A CA 1
ATOM 1133 C C . GLY A 1 135 ? 20.164 34.057 14.590 1.00 28.66 134 GLY A C 1
ATOM 1134 O O . GLY A 1 135 ? 20.708 34.493 13.591 1.00 31.57 134 GLY A O 1
ATOM 1135 N N . ARG A 1 136 ? 18.861 33.806 14.642 1.00 25.62 135 ARG A N 1
ATOM 1136 C CA . ARG A 1 136 ? 18.021 34.073 13.471 1.00 26.23 135 ARG A CA 1
ATOM 1137 C C . ARG A 1 136 ? 17.399 35.469 13.484 1.00 27.12 135 ARG A C 1
ATOM 1138 O O . ARG A 1 136 ? 17.063 36.033 14.516 1.00 28.87 135 ARG A O 1
ATOM 1146 N N . GLU A 1 137 ? 17.230 35.965 12.271 1.00 24.13 136 GLU A N 1
ATOM 1147 C CA . GLU A 1 137 ? 16.755 37.302 12.006 1.00 24.71 136 GLU A CA 1
ATOM 1148 C C . GLU A 1 137 ? 16.054 37.338 10.646 1.00 22.71 136 GLU A C 1
ATOM 1149 O O . GLU A 1 137 ? 16.682 37.159 9.626 1.00 27.33 136 GLU A O 1
ATOM 1155 N N . PHE A 1 138 ? 14.736 37.496 10.690 1.00 25.02 137 PHE A N 1
ATOM 1156 C CA . PHE A 1 138 ? 13.905 37.592 9.476 1.00 23.09 137 PHE A CA 1
ATOM 1157 C C . PHE A 1 138 ? 12.572 38.218 9.821 1.00 23.14 137 PHE A C 1
ATOM 1158 O O . PHE A 1 138 ? 12.181 38.278 10.968 1.00 25.18 137 PHE A O 1
ATOM 1166 N N . LYS A 1 139 ? 11.847 38.668 8.787 1.00 24.92 138 LYS A N 1
ATOM 1167 C CA . LYS A 1 139 ? 10.558 39.312 8.995 1.00 25.32 138 LYS A CA 1
ATOM 1168 C C . LYS A 1 139 ? 9.593 38.382 9.731 1.00 28.71 138 LYS A C 1
ATOM 1169 O O . LYS A 1 139 ? 9.267 37.289 9.257 1.00 27.40 138 LYS A O 1
ATOM 1173 N N . GLY A 1 140 ? 9.162 38.812 10.909 1.00 29.20 139 GLY A N 1
ATOM 1174 C CA . GLY A 1 140 ? 8.204 38.057 11.705 1.00 29.90 139 GLY A CA 1
ATOM 1175 C C . GLY A 1 140 ? 8.772 37.070 12.728 1.00 30.28 139 GLY A C 1
ATOM 1176 O O . GLY A 1 140 ? 8.015 36.313 13.359 1.00 32.83 139 GLY A O 1
ATOM 1177 N N . VAL A 1 141 ? 10.092 37.057 12.857 1.00 29.32 140 VAL A N 1
ATOM 1178 C CA . VAL A 1 141 ? 10.737 36.110 13.787 1.00 29.45 140 VAL A CA 1
ATOM 1179 C C . VAL A 1 141 ? 10.251 36.366 15.211 1.00 30.91 140 VAL A C 1
ATOM 1180 O O . VAL A 1 141 ? 10.126 35.464 16.025 1.00 27.21 140 VAL A O 1
ATOM 1184 N N . ASP A 1 142 ? 9.840 37.605 15.451 1.00 32.00 141 ASP A N 1
ATOM 1185 C CA . ASP A 1 142 ? 9.408 38.038 16.776 1.00 31.92 141 ASP A CA 1
ATOM 1186 C C . ASP A 1 142 ? 8.058 37.489 17.167 1.00 28.96 141 ASP A C 1
ATOM 1187 O O . ASP A 1 142 ? 7.867 37.058 18.288 1.00 28.17 141 ASP A O 1
ATOM 1189 N N . GLU A 1 143 ? 7.113 37.484 16.243 1.00 30.33 142 GLU A N 1
ATOM 1190 C CA . GLU A 1 143 ? 5.761 36.996 16.548 1.00 31.52 142 GLU A CA 1
ATOM 1191 C C . GLU A 1 143 ? 5.829 35.510 16.725 1.00 25.75 142 GLU A C 1
ATOM 1192 O O . GLU A 1 143 ? 5.075 34.901 17.495 1.00 28.81 142 GLU A O 1
ATOM 1198 N N . LEU A 1 144 ? 6.741 34.926 15.959 1.00 26.45 143 LEU A N 1
ATOM 1199 C CA . LEU A 1 144 ? 6.939 33.501 15.995 1.00 23.38 143 LEU A CA 1
ATOM 1200 C C . LEU A 1 144 ? 7.509 33.107 17.356 1.00 20.35 143 LEU A C 1
ATOM 1201 O O . LEU A 1 144 ? 7.080 32.166 17.950 1.00 21.57 143 LEU A O 1
ATOM 1206 N N . ARG A 1 145 ? 8.473 33.886 17.824 1.00 22.10 144 ARG A N 1
ATOM 1207 C CA . ARG A 1 145 ? 9.070 33.672 19.149 1.00 22.13 144 ARG A CA 1
ATOM 1208 C C . ARG A 1 145 ? 8.019 33.825 20.249 1.00 21.93 144 ARG A C 1
ATOM 1209 O O . ARG A 1 145 ? 7.966 33.038 21.160 1.00 20.75 144 ARG A O 1
ATOM 1217 N N . LYS A 1 146 ? 7.178 34.851 20.144 1.00 25.05 145 LYS A N 1
ATOM 1218 C CA . LYS A 1 146 ? 6.097 35.050 21.120 1.00 26.06 145 LYS A CA 1
ATOM 1219 C C . LYS A 1 146 ? 5.139 33.880 21.141 1.00 24.87 145 LYS A C 1
ATOM 1220 O O . LYS A 1 146 ? 4.783 33.367 22.188 1.00 23.70 145 LYS A O 1
ATOM 1224 N N . ALA A 1 147 ? 4.721 33.456 19.950 1.00 22.81 146 ALA A N 1
ATOM 1225 C CA . ALA A 1 147 ? 3.766 32.369 19.819 1.00 22.38 146 ALA A CA 1
ATOM 1226 C C . ALA A 1 147 ? 4.355 31.070 20.355 1.00 19.78 146 ALA A C 1
ATOM 1227 O O . ALA A 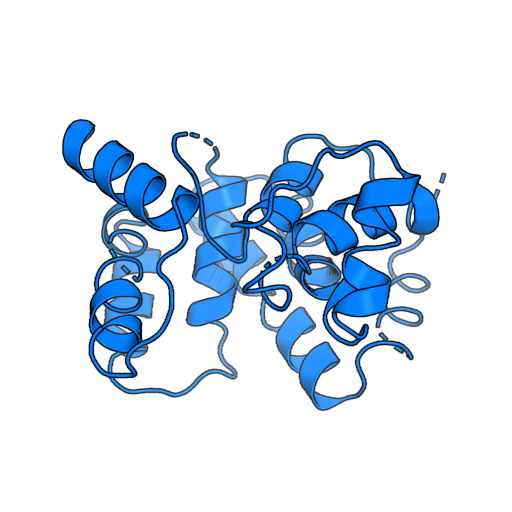1 147 ? 3.693 30.290 21.040 1.00 23.84 146 ALA A O 1
ATOM 1229 N N . ALA A 1 148 ? 5.639 30.856 20.086 1.00 21.78 147 ALA A N 1
ATOM 1230 C CA . ALA A 1 148 ? 6.281 29.619 20.555 1.00 22.32 147 ALA A CA 1
ATOM 1231 C C . ALA A 1 148 ? 6.289 29.558 22.071 1.00 22.35 147 ALA A C 1
ATOM 1232 O O . ALA A 1 148 ? 6.121 28.502 22.654 1.00 21.33 147 ALA A O 1
ATOM 1234 N N . ASP A 1 149 ? 6.489 30.716 22.699 1.00 21.73 148 ASP A N 1
ATOM 1235 C CA . ASP A 1 149 ? 6.510 30.753 24.165 1.00 25.52 148 ASP A CA 1
ATOM 1236 C C . ASP A 1 149 ? 5.150 30.472 24.816 1.00 25.39 148 ASP A C 1
ATOM 1237 O O . ASP A 1 149 ? 5.081 29.991 25.930 1.00 28.35 148 ASP A O 1
ATOM 1242 N N . GLU A 1 150 ? 4.074 30.744 24.090 1.00 28.46 149 GLU A N 1
ATOM 1243 C CA . GLU A 1 150 ? 2.704 30.643 24.631 1.00 31.86 149 GLU A CA 1
ATOM 1244 C C . GLU A 1 150 ? 1.818 29.537 24.082 1.00 30.02 149 GLU A C 1
ATOM 1245 O O . GLU A 1 150 ? 1.032 28.922 24.803 1.00 33.67 149 GLU A O 1
ATOM 1251 N N . ASP A 1 151 ? 1.938 29.314 22.784 1.00 25.04 150 ASP A N 1
ATOM 1252 C CA . ASP A 1 151 ? 1.060 28.411 22.072 1.00 26.35 150 ASP A CA 1
ATOM 1253 C C . ASP A 1 151 ? 1.831 27.792 20.892 1.00 21.11 150 ASP A C 1
ATOM 1254 O O . ASP A 1 151 ? 1.849 28.279 19.770 1.00 22.01 150 ASP A O 1
ATOM 1259 N N . LEU A 1 152 ? 2.497 26.716 21.240 1.00 22.95 151 LEU A N 1
ATOM 1260 C CA . LEU A 1 152 ? 3.381 25.999 20.351 1.00 23.63 151 LEU A CA 1
ATOM 1261 C C . LEU A 1 152 ? 2.669 25.590 19.050 1.00 24.02 151 LEU A C 1
ATOM 1262 O O . LEU A 1 152 ? 3.208 25.787 17.982 1.00 21.84 151 LEU A O 1
ATOM 1267 N N . ASN A 1 153 ? 1.453 25.060 19.159 1.00 22.10 152 ASN A N 1
ATOM 1268 C CA . ASN A 1 153 ? 0.703 24.659 17.970 1.00 21.67 152 ASN A CA 1
ATOM 1269 C C . ASN A 1 153 ? 0.424 25.861 17.049 1.00 20.40 152 ASN A C 1
ATOM 1270 O O . ASN A 1 153 ? 0.495 25.775 15.809 1.00 19.67 152 ASN A O 1
ATOM 1275 N N . LYS A 1 154 ? 0.113 26.997 17.655 1.00 19.13 153 LYS A N 1
ATOM 1276 C CA . LYS A 1 154 ? -0.081 28.200 16.877 1.00 21.24 153 LYS A CA 1
ATOM 1277 C C . LYS A 1 154 ? 1.187 28.560 16.111 1.00 21.01 153 LYS A C 1
ATOM 1278 O O . LYS A 1 154 ? 1.161 28.941 14.956 1.00 21.43 153 LYS A O 1
ATOM 1283 N N . ALA A 1 155 ? 2.331 28.477 16.800 1.00 19.97 154 ALA A N 1
ATOM 1284 C CA . ALA A 1 155 ? 3.589 28.821 16.195 1.00 18.46 154 ALA A CA 1
ATOM 1285 C C . ALA A 1 155 ? 3.884 27.913 14.989 1.00 15.54 154 ALA A C 1
ATOM 1286 O O . ALA A 1 155 ? 4.332 28.375 13.957 1.00 15.80 154 ALA A O 1
ATOM 1288 N N A LEU A 1 156 ? 3.668 26.616 15.154 0.50 17.75 155 LEU A N 1
ATOM 1289 N N B LEU A 1 156 ? 3.629 26.622 15.189 0.50 17.72 155 LEU A N 1
ATOM 1290 C CA A LEU A 1 156 ? 3.928 25.697 14.028 0.50 16.90 155 LEU A CA 1
ATOM 1291 C CA B LEU A 1 156 ? 3.837 25.599 14.145 0.50 17.04 155 LEU A CA 1
ATOM 1292 C C A LEU A 1 156 ? 3.036 26.062 12.845 0.50 16.15 155 LEU A C 1
ATOM 1293 C C B LEU A 1 156 ? 3.002 25.904 12.898 0.50 16.80 155 LEU A C 1
ATOM 1294 O O A LEU A 1 156 ? 3.525 26.244 11.722 0.50 12.70 155 LEU A O 1
ATOM 1295 O O B LEU A 1 156 ? 3.482 25.836 11.783 0.50 15.50 155 LEU A O 1
ATOM 1304 N N . LEU A 1 157 ? 1.756 26.275 13.142 1.00 18.65 156 LEU A N 1
ATOM 1305 C CA . LEU A 1 157 ? 0.810 26.616 12.086 1.00 20.17 156 LEU A CA 1
ATOM 1306 C C . LEU A 1 157 ? 1.256 27.862 11.340 1.00 18.41 156 LEU A C 1
ATOM 1307 O O . LEU A 1 157 ? 1.262 27.891 10.109 1.00 20.31 156 LEU A O 1
ATOM 1328 N N . SER A 1 159 ? 4.269 28.910 11.051 1.00 19.42 158 SER A N 1
ATOM 1329 C CA . SER A 1 159 ? 5.461 28.535 10.270 1.00 17.48 158 SER A CA 1
ATOM 1330 C C . SER A 1 159 ? 5.143 27.779 8.975 1.00 14.28 158 SER A C 1
ATOM 1331 O O . SER A 1 159 ? 5.710 28.074 7.907 1.00 15.81 158 SER A O 1
ATOM 1334 N N . PHE A 1 160 ? 4.218 26.825 9.088 1.00 15.23 159 PHE A N 1
ATOM 1335 C CA . PHE A 1 160 ? 3.785 26.010 7.944 1.00 14.35 159 PHE A CA 1
ATOM 1336 C C . PHE A 1 160 ? 3.154 26.927 6.875 1.00 15.23 159 PHE A C 1
ATOM 1337 O O . PHE A 1 160 ? 3.453 26.814 5.670 1.00 17.37 159 PHE A O 1
ATOM 1345 N N . ASP A 1 161 ? 2.294 27.817 7.338 1.00 15.33 160 ASP A N 1
ATOM 1346 C CA . ASP A 1 161 ? 1.630 28.774 6.425 1.00 17.04 160 ASP A CA 1
ATOM 1347 C C . ASP A 1 161 ? 2.649 29.615 5.695 1.00 17.75 160 ASP A C 1
ATOM 1348 O O . ASP A 1 161 ? 2.603 29.791 4.497 1.00 17.85 160 ASP A O 1
ATOM 1353 N N A ASN A 1 162 ? 3.615 30.132 6.453 0.70 19.83 161 ASN A N 1
ATOM 1354 N N B ASN A 1 162 ? 3.626 30.134 6.434 0.30 17.88 161 ASN A N 1
ATOM 1355 C CA A ASN A 1 162 ? 4.664 30.954 5.848 0.70 20.62 161 ASN A CA 1
ATOM 1356 C CA B ASN A 1 162 ? 4.653 30.964 5.802 0.30 17.52 161 ASN A CA 1
ATOM 1357 C C A ASN A 1 162 ? 5.468 30.175 4.812 0.70 18.25 161 ASN A C 1
ATOM 1358 C C B ASN A 1 162 ? 5.479 30.172 4.796 0.30 16.96 161 ASN A C 1
ATOM 1359 O O A ASN A 1 162 ? 5.779 30.663 3.733 0.70 18.08 161 ASN A O 1
ATOM 1360 O O B ASN A 1 162 ? 5.791 30.652 3.709 0.30 16.80 161 ASN A O 1
ATOM 1369 N N . THR A 1 163 ? 5.854 28.954 5.170 1.00 16.43 162 THR A N 1
ATOM 1370 C CA . THR A 1 163 ? 6.612 28.105 4.271 1.00 17.78 162 THR A CA 1
ATOM 1371 C C . THR A 1 163 ? 5.855 27.861 2.949 1.00 14.21 162 THR A C 1
ATOM 1372 O O . THR A 1 163 ? 6.387 28.039 1.864 1.00 16.55 162 THR A O 1
ATOM 1376 N N . ILE A 1 164 ? 4.585 27.511 3.068 1.00 17.46 163 ILE A N 1
ATOM 1377 C CA . ILE A 1 164 ? 3.806 27.158 1.897 1.00 15.82 163 ILE A CA 1
ATOM 1378 C C . ILE A 1 164 ? 3.662 28.374 0.976 1.00 14.86 163 ILE A C 1
ATOM 1379 O O . ILE A 1 164 ? 3.876 28.284 -0.235 1.00 15.87 163 ILE A O 1
ATOM 1384 N N . LYS A 1 165 ? 3.382 29.525 1.579 1.00 17.34 164 LYS A N 1
ATOM 1385 C CA . LYS A 1 165 ? 3.222 30.767 0.764 1.00 18.65 164 LYS A CA 1
ATOM 1386 C C . LYS A 1 165 ? 4.552 31.121 0.094 1.00 18.48 164 LYS A C 1
ATOM 1387 O O . LYS A 1 165 ? 4.613 31.501 -1.072 1.00 19.74 164 LYS A O 1
ATOM 1393 N N . PHE A 1 166 ? 5.657 30.916 0.822 1.00 18.55 165 PHE A N 1
ATOM 1394 C CA . PHE A 1 166 ? 6.973 31.243 0.282 1.00 19.58 165 PHE A CA 1
ATOM 1395 C C . PHE A 1 166 ? 7.334 30.359 -0.888 1.00 17.28 165 PHE A C 1
ATOM 1396 O O . PHE A 1 166 ? 7.802 30.817 -1.925 1.00 18.85 165 PHE A O 1
ATOM 1404 N N . VAL A 1 167 ? 7.077 29.064 -0.741 1.00 16.19 166 VAL A N 1
ATOM 1405 C CA . VAL A 1 167 ? 7.366 28.119 -1.807 1.00 16.66 166 VAL A CA 1
ATOM 1406 C C . VAL A 1 167 ? 6.516 28.465 -3.049 1.00 15.55 166 VAL A C 1
ATOM 1407 O O . VAL A 1 167 ? 7.031 28.364 -4.178 1.00 17.38 166 VAL A O 1
ATOM 1411 N N . ILE A 1 168 ? 5.237 28.801 -2.816 1.00 19.53 167 ILE A N 1
ATOM 1412 C CA . ILE A 1 168 ? 4.335 29.146 -3.939 1.00 17.26 167 ILE A CA 1
ATOM 1413 C C . ILE A 1 168 ? 4.927 30.347 -4.670 1.00 19.57 167 ILE A C 1
ATOM 1414 O O . ILE A 1 168 ? 5.052 30.348 -5.874 1.00 19.84 167 ILE A O 1
ATOM 1419 N N A ASP A 1 169 ? 5.326 31.337 -3.882 0.50 20.96 168 ASP A N 1
ATOM 1420 N N B ASP A 1 169 ? 5.317 31.360 -3.917 0.50 21.03 168 ASP A N 1
ATOM 1421 C CA A ASP A 1 169 ? 5.908 32.588 -4.397 0.50 22.56 168 ASP A CA 1
ATOM 1422 C CA B ASP A 1 169 ? 5.893 32.569 -4.523 0.50 22.33 168 ASP A CA 1
ATOM 1423 C C A ASP A 1 169 ? 7.163 32.352 -5.228 0.50 23.56 168 ASP A C 1
ATOM 1424 C C B ASP A 1 169 ? 7.125 32.252 -5.352 0.50 23.84 168 ASP A C 1
ATOM 1425 O O A ASP A 1 169 ? 7.432 33.091 -6.174 0.50 24.79 168 ASP A O 1
ATOM 1426 O O B ASP A 1 169 ? 7.324 32.794 -6.445 0.50 25.47 168 ASP A O 1
ATOM 1435 N N . LYS A 1 170 ? 7.931 31.336 -4.843 1.00 21.94 169 LYS A N 1
ATOM 1436 C CA . LYS A 1 170 ? 9.176 30.968 -5.512 1.00 21.98 169 LYS A CA 1
ATOM 1437 C C . LYS A 1 170 ? 9.005 29.899 -6.557 1.00 20.69 169 LYS A C 1
ATOM 1438 O O . LYS A 1 170 ? 9.941 29.544 -7.245 1.00 23.17 169 LYS A O 1
ATOM 1444 N N . GLY A 1 171 ? 7.798 29.347 -6.680 1.00 18.90 170 GLY A N 1
ATOM 1445 C CA . GLY A 1 171 ? 7.546 28.312 -7.676 1.00 19.91 170 GLY A CA 1
ATOM 1446 C C . GLY A 1 171 ? 8.145 26.941 -7.407 1.00 17.85 170 GLY A C 1
ATOM 1447 O O . GLY A 1 171 ? 8.393 26.156 -8.312 1.00 20.01 170 GLY A O 1
ATOM 1448 N N . GLY A 1 172 ? 8.362 26.655 -6.134 1.00 19.14 171 GLY A N 1
ATOM 1449 C CA . GLY A 1 172 ? 8.962 25.381 -5.777 1.00 19.69 171 GLY A CA 1
ATOM 1450 C C . GLY A 1 172 ? 7.973 24.266 -5.469 1.00 19.74 171 GLY A C 1
ATOM 1451 O O . GLY A 1 172 ? 6.769 24.406 -5.562 1.00 17.90 171 GLY A O 1
ATOM 1452 N N . PHE A 1 173 ? 8.517 23.121 -5.145 1.00 19.13 172 PHE A N 1
ATOM 1453 C CA . PHE A 1 173 ? 7.716 21.961 -4.777 1.00 17.50 172 PHE A CA 1
ATOM 1454 C C . PHE A 1 173 ? 7.248 22.020 -3.341 1.00 17.13 172 PHE A C 1
ATOM 1455 O O . PHE A 1 173 ? 7.967 22.485 -2.454 1.00 18.11 172 PHE A O 1
ATOM 1463 N N . LEU A 1 174 ? 6.040 21.534 -3.083 1.00 15.92 173 LEU A N 1
ATOM 1464 C CA . LEU A 1 174 ? 5.511 21.455 -1.722 1.00 15.75 173 LEU A CA 1
ATOM 1465 C C . LEU A 1 174 ? 5.532 20.008 -1.241 1.00 15.47 173 LEU A C 1
ATOM 1466 O O . LEU A 1 174 ? 4.994 19.100 -1.906 1.00 15.68 173 LEU A O 1
ATOM 1471 N N . HIS A 1 175 ? 6.166 19.771 -0.092 1.00 15.23 174 HIS A N 1
ATOM 1472 C CA . HIS A 1 175 ? 6.321 18.442 0.445 1.00 14.39 174 HIS A CA 1
ATOM 1473 C C . HIS A 1 175 ? 5.070 17.998 1.212 1.00 12.40 174 HIS A C 1
ATOM 1474 O O . HIS A 1 175 ? 4.542 18.732 2.059 1.00 14.05 174 HIS A O 1
ATOM 1481 N N . HIS A 1 176 ? 4.623 16.776 0.942 1.00 12.10 175 HIS A N 1
ATOM 1482 C CA . HIS A 1 176 ? 3.392 16.278 1.554 1.00 12.22 175 HIS A CA 1
ATOM 1483 C C . HIS A 1 176 ? 3.415 16.289 3.066 1.00 12.25 175 HIS A C 1
ATOM 1484 O O . HIS A 1 176 ? 2.400 16.484 3.722 1.00 13.98 175 HIS A O 1
ATOM 1491 N N . ASN A 1 177 ? 4.604 16.104 3.662 1.00 12.62 176 ASN A N 1
ATOM 1492 C CA . ASN A 1 177 ? 4.658 16.067 5.130 1.00 12.80 176 ASN A CA 1
ATOM 1493 C C . ASN A 1 177 ? 4.269 17.396 5.767 1.00 14.16 176 ASN A C 1
ATOM 1494 O O . ASN A 1 177 ? 3.627 17.447 6.822 1.00 13.82 176 ASN A O 1
ATOM 1499 N N . THR A 1 178 ? 4.651 18.474 5.103 1.00 12.68 177 THR A N 1
ATOM 1500 C CA . THR A 1 178 ? 4.348 19.800 5.597 1.00 14.39 177 THR A CA 1
ATOM 1501 C C . THR A 1 178 ? 2.832 20.081 5.456 1.00 16.57 177 THR A C 1
ATOM 1502 O O . THR A 1 178 ? 2.157 20.597 6.375 1.00 15.44 177 THR A O 1
ATOM 1506 N N . ILE A 1 179 ? 2.299 19.650 4.311 1.00 13.81 178 ILE A N 1
ATOM 1507 C CA . ILE A 1 179 ? 0.860 19.854 4.061 1.00 13.49 178 ILE A CA 1
ATOM 1508 C C . ILE A 1 179 ? 0.044 19.036 5.087 1.00 12.71 178 ILE A C 1
ATOM 1509 O O . ILE A 1 179 ? -0.929 19.534 5.705 1.00 14.48 178 ILE A O 1
ATOM 1514 N N . GLU A 1 180 ? 0.458 17.800 5.264 1.00 11.92 179 GLU A N 1
ATOM 1515 C CA . GLU A 1 180 ? -0.234 16.858 6.176 1.00 12.00 179 GLU A CA 1
ATOM 1516 C C . GLU A 1 180 ? -0.066 17.291 7.649 1.00 13.29 179 GLU A C 1
ATOM 1517 O O . GLU A 1 180 ? -1.007 17.243 8.439 1.00 15.69 179 GLU A O 1
ATOM 1523 N N . ALA A 1 181 ? 1.104 17.853 7.965 1.00 13.70 180 ALA A N 1
ATOM 1524 C CA . ALA A 1 181 ? 1.339 18.373 9.286 1.00 14.18 180 ALA A CA 1
ATOM 1525 C C . ALA A 1 181 ? 0.383 19.522 9.619 1.00 15.56 180 ALA A C 1
ATOM 1526 O O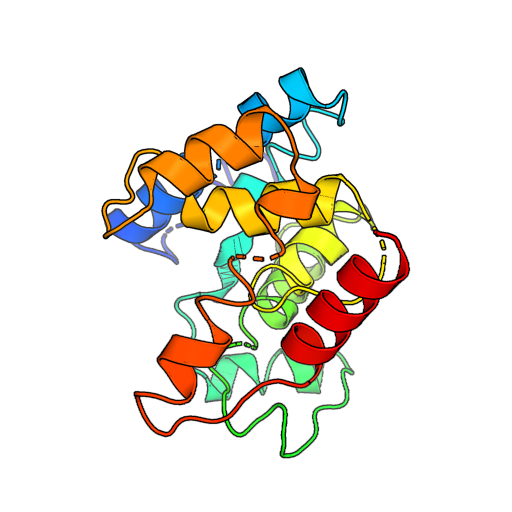 . ALA A 1 181 ? -0.166 19.617 10.729 1.00 15.54 180 ALA A O 1
ATOM 1528 N N . ARG A 1 182 ? 0.238 20.430 8.680 1.00 14.35 181 ARG A N 1
ATOM 1529 C CA . ARG A 1 182 ? -0.646 21.559 8.819 1.00 14.19 181 ARG A CA 1
ATOM 1530 C C . ARG A 1 182 ? -2.110 21.086 8.947 1.00 16.62 181 ARG A C 1
ATOM 1531 O O . ARG A 1 182 ? -2.827 21.535 9.843 1.00 16.66 181 ARG A O 1
ATOM 1539 N N . ASN A 1 183 ? -2.541 20.181 8.067 1.00 14.85 182 ASN A N 1
ATOM 1540 C CA . ASN A 1 183 ? -3.915 19.713 8.134 1.00 15.52 182 ASN A CA 1
ATOM 1541 C C . ASN A 1 183 ? -4.206 19.122 9.488 1.00 17.81 182 ASN A C 1
ATOM 1542 O O . ASN A 1 183 ? -5.280 19.325 10.048 1.00 18.82 182 ASN A O 1
ATOM 1547 N N . TYR A 1 184 ? -3.275 18.334 9.993 1.00 16.19 183 TYR A N 1
ATOM 1548 C CA . TYR A 1 184 ? -3.428 17.650 11.281 1.00 18.26 183 TYR A CA 1
ATOM 1549 C C . TYR A 1 184 ? -3.635 18.681 12.406 1.00 18.78 183 TYR A C 1
ATOM 1550 O O . TYR A 1 184 ? -4.513 18.511 13.254 1.00 21.45 183 TYR A O 1
ATOM 1559 N N . LEU A 1 185 ? -2.865 19.763 12.413 1.00 17.33 184 LEU A N 1
ATOM 1560 C CA . LEU A 1 185 ? -3.022 20.818 13.435 1.00 21.43 184 LEU A CA 1
ATOM 1561 C C . LEU A 1 185 ? -4.361 21.523 13.283 1.00 23.11 184 LEU A C 1
ATOM 1562 O O . LEU A 1 185 ? -5.013 21.806 14.274 1.00 24.87 184 LEU A O 1
ATOM 1567 N N . ILE A 1 186 ? -4.789 21.762 12.051 1.00 20.95 185 ILE A N 1
ATOM 1568 C CA . ILE A 1 186 ? -6.071 22.417 11.855 1.00 24.32 185 ILE A CA 1
ATOM 1569 C C . ILE A 1 186 ? -7.188 21.549 12.396 1.00 27.70 185 ILE A C 1
ATOM 1570 O O . ILE A 1 186 ? -8.100 22.061 13.038 1.00 31.81 185 ILE A O 1
ATOM 1575 N N . SER A 1 187 ? -7.079 20.243 12.209 1.00 27.93 186 SER A N 1
ATOM 1576 C CA . SER A 1 187 ? -8.144 19.315 12.609 1.00 35.01 186 SER A CA 1
ATOM 1577 C C . SER A 1 187 ? -8.204 19.065 14.114 1.00 40.42 186 SER A C 1
ATOM 1578 O O . SER A 1 187 ? -9.189 18.496 14.617 1.00 40.93 186 SER A O 1
ATOM 1581 N N . ARG A 1 188 ? -7.148 19.460 14.820 1.00 43.92 187 ARG A N 1
ATOM 1582 C CA . ARG A 1 188 ? -7.063 19.253 16.275 1.00 47.37 187 ARG A CA 1
ATOM 1583 C C . ARG 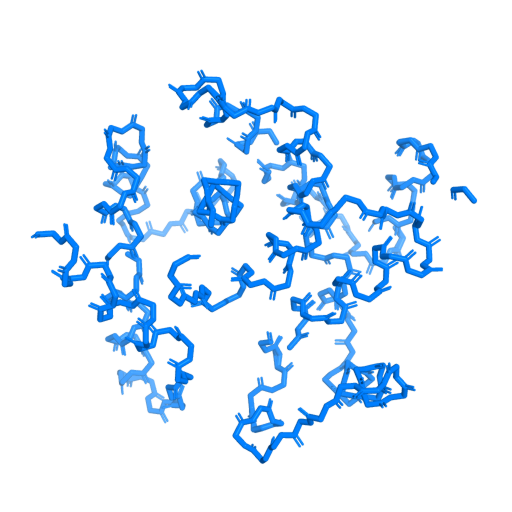A 1 188 ? -7.364 20.567 16.968 1.00 48.58 187 ARG A C 1
ATOM 1584 O O . ARG A 1 188 ? -7.518 20.636 18.186 1.00 50.51 187 ARG A O 1
ATOM 1589 N N . LYS A 1 189 ? -7.447 21.602 16.153 1.00 50.13 188 LYS A N 1
ATOM 1590 C CA . LYS A 1 189 ? -7.649 22.966 16.623 1.00 51.48 188 LYS A CA 1
ATOM 1591 C C . LYS A 1 189 ? -9.123 23.325 16.600 1.00 53.53 188 LYS A C 1
ATOM 1592 O O . LYS A 1 189 ? -9.983 22.443 16.697 1.00 56.96 188 LYS A O 1
#

InterPro domains:
  IPR003607 HD/PDEase domain [SM00471] (15-143)
  IPR003607 HD/PDEase domain [cd00077] (17-155)
  IPR005249 Ap4A hydrolase [TIGR00488] (13-183)
  IPR006674 HD domain [PF01966] (19-132)
  IPR006674 HD domain [PS51831] (19-134)
  IPR051094 Diverse Catalytic Activities Enzymes [PTHR35795] (7-185)

Foldseek 3Di:
DDDPVVLLVLCVQVDDPVQVLLQLLVQLLVLCVLVVHDNVLSRVLSNQLDSDQRPDLVVLVVQCVVVPHDDDPLCSVPSNDDDLLSSLSCCCPPVNDDDPLSSLLSNCLDAAAADDPSNLSSNLSSLQRPPDDDPPSVVLVVCSSPPSLVSLCVLVVVVVVCVVVVHDDHPRSVNRNVNSVVVD

Solvent-accessible surface area: 9499 Å² total

Nearest PDB structures (foldseek):
  3ccg-assembly1_A-2  TM=1.005E+00  e=5.796E-25  Clostridium acetobutylicum ATCC 824
  2o08-assembly1_B  TM=9.310E-01  e=7.482E-12  Halalkalibacterium halodurans
  8jk9-assembly1_A  TM=9.247E-01  e=6.250E-11  Streptococcus pneumoniae TIGR4
  2ogi-assembly1_A  TM=9.307E-01  e=1.764E-10  Streptococcus agalactiae serogroup V
  8wmy-assembly1_B-2  TM=9.339E-01  e=2.342E-10  Staphylococcus

Sequence (184 aa):
GWSYYDKITDDYLNNNLGEKRYKHSLGVDTAVRLAGIYNNEDTEKARRIAGLVHDCAKKLPGEKIIEEICTNEGYELGDEDIRRNSYYLLHGLAGRILAKKVIGIDDEEDVLNAIEFHTTGRPNSLLEKIIYIADYIEPGREFKGVDELRKAADEDLNKALLLSFDNNTIKFVIDDKGGFLHHNTIEARNYLISRK